Protein AF-0000000066645589 (afdb_homodimer)

InterPro domains:
  IPR001715 Calponin homology domain [PF00307] (29-129)
  IPR001715 Calponin homology domain [PS50021] (28-132)
  IPR001715 Calponin homology domain [SM00033] (30-127)
  IPR001997 Calponin/LIMCH1 [PR00889] (32-46)
  IPR001997 Calponin/LIMCH1 [PR00889] (61-78)
  IPR001997 Calponin/LIMCH1 [PR00889] (113-128)
  IPR003096 Smooth muscle protein/calponin [PR00888] (7-21)
  IPR003096 Smooth muscle protein/calponin [PR00888] (26-39)
  IPR003096 Smooth muscle protein/calponin [PR00888] (50-65)
  IPR003096 Smooth muscle protein/calponin [PR00888] (83-99)
  IPR003096 Smooth muscle protein/calponin [PR00888] (99-114)
  IPR003096 Smooth muscle protein/calponin [PR00888] (120-134)
  IPR036872 CH domain superfamily [G3DSA:1.10.418.10] (13-138)
  IPR036872 CH domain superfamily [SSF47576] (5-131)
  IPR050606 Calponin-like [PTHR47385] (1-135)

pLDDT: mean 82.56, std 24.29, range [23.91, 98.88]

Structure (mmCIF, N/CA/C/O backbone):
data_AF-0000000066645589-model_v1
#
loop_
_entity.id
_entity.type
_entity.pdbx_description
1 polymer 'Calponin 2'
#
loop_
_atom_site.group_PDB
_atom_site.id
_atom_site.type_symbol
_atom_site.label_atom_id
_atom_site.label_alt_id
_atom_site.label_comp_id
_atom_site.label_asym_id
_atom_site.label_entity_id
_atom_site.label_seq_id
_atom_site.pdbx_PDB_ins_code
_atom_site.Cartn_x
_atom_site.Cartn_y
_atom_site.Cartn_z
_atom_site.occupancy
_atom_site.B_iso_or_equiv
_atom_site.auth_seq_id
_atom_site.auth_comp_id
_atom_site.auth_asym_id
_atom_site.auth_atom_id
_atom_site.pdbx_PDB_model_num
ATOM 1 N N . MET A 1 1 ? 13.617 -71.688 -7.176 1 29.8 1 MET A N 1
ATOM 2 C CA . MET A 1 1 ? 14.047 -70.25 -7.336 1 29.8 1 MET A CA 1
ATOM 3 C C . MET A 1 1 ? 12.844 -69.312 -7.406 1 29.8 1 MET A C 1
ATOM 5 O O . MET A 1 1 ? 12.148 -69.312 -8.422 1 29.8 1 MET A O 1
ATOM 9 N N . SER A 1 2 ? 11.969 -69.188 -6.352 1 35.16 2 SER A N 1
ATOM 10 C CA . SER A 1 2 ? 10.703 -68.5 -6.145 1 35.16 2 SER A CA 1
ATOM 11 C C . SER A 1 2 ? 10.844 -67 -6.352 1 35.16 2 SER A C 1
ATOM 13 O O . SER A 1 2 ? 11.617 -66.375 -5.652 1 35.16 2 SER A O 1
ATOM 15 N N . SER A 1 3 ? 10.781 -66.438 -7.637 1 36.22 3 SER A N 1
ATOM 16 C CA . SER A 1 3 ? 10.852 -65.062 -8.117 1 36.22 3 SER A CA 1
ATOM 17 C C . SER A 1 3 ? 9.828 -64.188 -7.41 1 36.22 3 SER A C 1
ATOM 19 O O . SER A 1 3 ? 8.625 -64.5 -7.453 1 36.22 3 SER A O 1
ATOM 21 N N . THR A 1 4 ? 10.047 -63.719 -6.176 1 40 4 THR A N 1
ATOM 22 C CA . THR A 1 4 ? 9.25 -62.781 -5.379 1 40 4 THR A CA 1
ATOM 23 C C . THR A 1 4 ? 8.82 -61.594 -6.211 1 40 4 THR A C 1
ATOM 25 O O . THR A 1 4 ? 9.664 -60.812 -6.691 1 40 4 THR A O 1
ATOM 28 N N . GLN A 1 5 ? 7.742 -61.625 -7.059 1 34.5 5 GLN A N 1
ATOM 29 C CA . GLN A 1 5 ? 7.062 -60.594 -7.852 1 34.5 5 GLN A CA 1
ATOM 30 C C . GLN A 1 5 ? 6.719 -59.375 -7 1 34.5 5 GLN A C 1
ATOM 32 O O . GLN A 1 5 ? 5.879 -59.469 -6.102 1 34.5 5 GLN A O 1
ATOM 37 N N . PHE A 1 6 ? 7.723 -58.562 -6.496 1 37.88 6 PHE A N 1
ATOM 38 C CA . PHE A 1 6 ? 7.406 -57.281 -5.891 1 37.88 6 PHE A CA 1
ATOM 39 C C . PHE A 1 6 ? 6.258 -56.594 -6.629 1 37.88 6 PHE A C 1
ATOM 41 O O . PHE A 1 6 ? 6.348 -56.344 -7.832 1 37.88 6 PHE A O 1
ATOM 48 N N . ASN A 1 7 ? 5.012 -56.906 -6.371 1 35.72 7 ASN A N 1
ATOM 49 C CA . ASN A 1 7 ? 3.793 -56.281 -6.848 1 35.72 7 ASN A CA 1
ATOM 50 C C . ASN A 1 7 ? 3.936 -54.75 -6.883 1 35.72 7 ASN A C 1
ATOM 52 O O . ASN A 1 7 ? 4.336 -54.156 -5.895 1 35.72 7 ASN A O 1
ATOM 56 N N . LYS A 1 8 ? 4.328 -54.219 -8.023 1 38.72 8 LYS A N 1
ATOM 57 C CA . LYS A 1 8 ? 4.285 -52.812 -8.32 1 38.72 8 LYS A CA 1
ATOM 58 C C . LYS A 1 8 ? 3.047 -52.156 -7.715 1 38.72 8 LYS A C 1
ATOM 60 O O . LYS A 1 8 ? 1.919 -52.531 -8.016 1 38.72 8 LYS A O 1
ATOM 65 N N . GLY A 1 9 ? 3 -51.906 -6.426 1 36.78 9 GLY A N 1
ATOM 66 C CA . GLY A 1 9 ? 1.899 -51.156 -5.828 1 36.78 9 GLY A CA 1
ATOM 67 C C . GLY A 1 9 ? 1.345 -50.094 -6.738 1 36.78 9 GLY A C 1
ATOM 68 O O . GLY A 1 9 ? 1.961 -49.75 -7.75 1 36.78 9 GLY A O 1
ATOM 69 N N . PRO A 1 10 ? 0.014 -49.781 -6.664 1 37.88 10 PRO A N 1
ATOM 70 C CA . PRO A 1 10 ? -0.725 -48.812 -7.5 1 37.88 10 PRO A CA 1
ATOM 71 C C . PRO A 1 10 ? 0.03 -47.531 -7.719 1 37.88 10 PRO A C 1
ATOM 73 O O . PRO A 1 10 ? 0.841 -47.125 -6.875 1 37.88 10 PRO A O 1
ATOM 76 N N . SER A 1 11 ? 0.651 -47.188 -8.945 1 39.12 11 SER A N 1
ATOM 77 C CA . SER A 1 11 ? 1.093 -45.875 -9.414 1 39.12 11 SER A CA 1
ATOM 78 C C . SER A 1 11 ? 0.23 -44.75 -8.828 1 39.12 11 SER A C 1
ATOM 80 O O . SER A 1 11 ? -0.987 -44.75 -9.016 1 39.12 11 SER A O 1
ATOM 82 N N . TYR A 1 12 ? 0.323 -44.344 -7.613 1 41.84 12 TYR A N 1
ATOM 83 C CA . TYR A 1 12 ? -0.339 -43.125 -7.145 1 41.84 12 TYR A CA 1
ATOM 84 C C . TYR A 1 12 ? -0.476 -42.094 -8.266 1 41.84 12 TYR A C 1
ATOM 86 O O . TYR A 1 12 ? 0.522 -41.688 -8.867 1 41.84 12 TYR A O 1
ATOM 94 N N . GLY A 1 13 ? -1.363 -42.125 -9.273 1 40.47 13 GLY A N 1
ATOM 95 C CA . GLY A 1 13 ? -1.737 -41.188 -10.328 1 40.47 13 GLY A CA 1
ATOM 96 C C . GLY A 1 13 ? -1.551 -39.75 -9.938 1 40.47 13 GLY A C 1
ATOM 97 O O . GLY A 1 13 ? -2.055 -39.281 -8.898 1 40.47 13 GLY A O 1
ATOM 98 N N . LEU A 1 14 ? -0.451 -39.125 -10.156 1 49.59 14 LEU A N 1
ATOM 99 C CA . LEU A 1 14 ? -0.281 -37.688 -10.062 1 49.59 14 LEU A CA 1
ATOM 100 C C . LEU A 1 14 ? -1.549 -36.938 -10.492 1 49.59 14 LEU A C 1
ATOM 102 O O . LEU A 1 14 ? -2.127 -37.25 -11.531 1 49.59 14 LEU A O 1
ATOM 106 N N . SER A 1 15 ? -2.334 -36.469 -9.555 1 54.69 15 SER A N 1
ATOM 107 C CA . SER A 1 15 ? -3.547 -35.75 -9.914 1 54.69 15 SER A CA 1
ATOM 108 C C . SER A 1 15 ? -3.295 -34.781 -11.078 1 54.69 15 SER A C 1
ATOM 110 O O . SER A 1 15 ? -2.16 -34.375 -11.305 1 54.69 15 SER A O 1
ATOM 112 N N . ALA A 1 16 ? -4.219 -34.844 -12.141 1 52.44 16 ALA A N 1
ATOM 113 C CA . ALA A 1 16 ? -4.23 -33.906 -13.266 1 52.44 16 ALA A CA 1
ATOM 114 C C . ALA A 1 16 ? -3.744 -32.531 -12.836 1 52.44 16 ALA A C 1
ATOM 116 O O . ALA A 1 16 ? -3.012 -31.859 -13.57 1 52.44 16 ALA A O 1
ATOM 117 N N . GLU A 1 17 ? -4.066 -32.188 -11.578 1 54.06 17 GLU A N 1
ATOM 118 C CA . GLU A 1 17 ? -3.654 -30.891 -11.047 1 54.06 17 GLU A CA 1
ATOM 119 C C . GLU A 1 17 ? -2.137 -30.812 -10.906 1 54.06 17 GLU A C 1
ATOM 121 O O . GLU A 1 17 ? -1.526 -29.797 -11.25 1 54.06 17 GLU A O 1
ATOM 126 N N . VAL A 1 18 ? -1.568 -31.859 -10.367 1 55.75 18 VAL A N 1
ATOM 127 C CA . VAL A 1 18 ? -0.12 -31.906 -10.195 1 55.75 18 VAL A CA 1
ATOM 128 C C . VAL A 1 18 ? 0.561 -31.922 -11.562 1 55.75 18 VAL A C 1
ATOM 130 O O . VAL A 1 18 ? 1.562 -31.25 -11.781 1 55.75 18 VAL A O 1
ATOM 133 N N . LYS A 1 19 ? 0.063 -32.719 -12.477 1 55.22 19 LYS A N 1
ATOM 134 C CA . LYS A 1 19 ? 0.642 -32.812 -13.82 1 55.22 19 LYS A CA 1
ATOM 135 C C . LYS A 1 19 ? 0.581 -31.453 -14.523 1 55.22 19 LYS A C 1
ATOM 137 O O . LYS A 1 19 ? 1.543 -31.047 -15.18 1 55.22 19 LYS A O 1
ATOM 142 N N . ASN A 1 20 ? -0.583 -30.844 -14.445 1 57.44 20 ASN A N 1
ATOM 143 C CA . ASN A 1 20 ? -0.722 -29.547 -15.086 1 57.44 20 ASN A CA 1
ATOM 144 C C . ASN A 1 20 ? 0.262 -28.531 -14.516 1 57.44 20 ASN A C 1
ATOM 146 O O . ASN A 1 20 ? 0.82 -27.719 -15.25 1 57.44 20 ASN A O 1
ATOM 150 N N . ARG A 1 21 ? 0.452 -28.688 -13.242 1 59.19 21 ARG A N 1
ATOM 151 C CA . ARG A 1 21 ? 1.391 -27.781 -12.586 1 59.19 21 ARG A CA 1
ATOM 152 C C . ARG A 1 21 ? 2.814 -28.016 -13.078 1 59.19 21 ARG A C 1
ATOM 154 O O . ARG A 1 21 ? 3.555 -27.062 -13.336 1 59.19 21 ARG A O 1
ATOM 161 N N . LEU A 1 22 ? 3.176 -29.328 -13.219 1 58.28 22 LEU A N 1
ATOM 162 C CA . LEU A 1 22 ? 4.52 -29.719 -13.625 1 58.28 22 LEU A CA 1
ATOM 163 C C . LEU A 1 22 ? 4.785 -29.312 -15.07 1 58.28 22 LEU A C 1
ATOM 165 O O . LEU A 1 22 ? 5.93 -29.031 -15.445 1 58.28 22 LEU A O 1
ATOM 169 N N . LEU A 1 23 ? 3.656 -29.156 -15.711 1 63.84 23 LEU A N 1
ATOM 170 C CA . LEU A 1 23 ? 3.865 -28.906 -17.125 1 63.84 23 LEU A CA 1
ATOM 171 C C . LEU A 1 23 ? 3.619 -27.438 -17.469 1 63.84 23 LEU A C 1
ATOM 173 O O . LEU A 1 23 ? 3.877 -27 -18.578 1 63.84 23 LEU A O 1
ATOM 177 N N . SER A 1 24 ? 3.342 -26.719 -16.391 1 75.56 24 SER A N 1
ATOM 178 C CA . SER A 1 24 ? 2.969 -25.344 -16.719 1 75.56 24 SER A CA 1
ATOM 179 C C . SER A 1 24 ? 4.199 -24.469 -16.906 1 75.56 24 SER A C 1
ATOM 181 O O . SER A 1 24 ? 5.188 -24.609 -16.188 1 75.56 24 SER A O 1
ATOM 183 N N . LYS A 1 25 ? 4.203 -23.906 -18.078 1 91.5 25 LYS A N 1
ATOM 184 C CA . LYS A 1 25 ? 5.23 -22.891 -18.344 1 91.5 25 LYS A CA 1
ATOM 185 C C . LYS A 1 25 ? 4.715 -21.484 -18.047 1 91.5 25 LYS A C 1
ATOM 187 O O . LYS A 1 25 ? 3.516 -21.234 -18.141 1 91.5 25 LYS A O 1
ATOM 192 N N . TYR A 1 26 ? 5.656 -20.672 -17.688 1 96.38 26 TYR A N 1
ATOM 193 C CA . TYR A 1 26 ? 5.301 -19.281 -17.453 1 96.38 26 TYR A CA 1
ATOM 194 C C . TYR A 1 26 ? 4.684 -18.672 -18.703 1 96.38 26 TYR A C 1
ATOM 196 O O . TYR A 1 26 ? 5.176 -18.875 -19.812 1 96.38 26 TYR A O 1
ATOM 204 N N . ASP A 1 27 ? 3.562 -17.953 -18.578 1 97.38 27 ASP A N 1
ATOM 205 C CA . ASP A 1 27 ? 2.811 -17.406 -19.703 1 97.38 27 ASP A CA 1
ATOM 206 C C . ASP A 1 27 ? 2.645 -15.898 -19.578 1 97.38 27 ASP A C 1
ATOM 208 O O . ASP A 1 27 ? 1.911 -15.422 -18.703 1 97.38 27 ASP A O 1
ATOM 212 N N . PRO A 1 28 ? 3.271 -15.086 -20.438 1 97.12 28 PRO A N 1
ATOM 213 C CA . PRO A 1 28 ? 3.186 -13.625 -20.375 1 97.12 28 PRO A CA 1
ATOM 214 C C . PRO A 1 28 ? 1.754 -13.109 -20.5 1 97.12 28 PRO A C 1
ATOM 216 O O . PRO A 1 28 ? 1.413 -12.07 -19.938 1 97.12 28 PRO A O 1
ATOM 219 N N . GLN A 1 29 ? 0.975 -13.773 -21.25 1 97.56 29 GLN A N 1
ATOM 220 C CA . GLN A 1 29 ? -0.421 -13.367 -21.375 1 97.56 29 GLN A CA 1
ATOM 221 C C . GLN A 1 29 ? -1.159 -13.531 -20.047 1 97.56 29 GLN A C 1
ATOM 223 O O . GLN A 1 29 ? -1.943 -12.664 -19.656 1 97.56 29 GLN A O 1
ATOM 228 N N . LYS A 1 30 ? -0.924 -14.633 -19.422 1 97.62 30 LYS A N 1
ATOM 229 C CA . LYS A 1 30 ? -1.536 -14.859 -18.109 1 97.62 30 LYS A CA 1
ATOM 230 C C . LYS A 1 30 ? -1.022 -13.852 -17.078 1 97.62 30 LYS A C 1
ATOM 232 O O . LYS A 1 30 ? -1.766 -13.43 -16.188 1 97.62 30 LYS A O 1
ATOM 237 N N . GLU A 1 31 ? 0.239 -13.5 -17.203 1 98.25 31 GLU A N 1
ATOM 238 C CA . GLU A 1 31 ? 0.774 -12.453 -16.344 1 98.25 31 GLU A CA 1
ATOM 239 C C . GLU A 1 31 ? -0.002 -11.148 -16.516 1 98.25 31 GLU A C 1
ATOM 241 O O . GLU A 1 31 ? -0.333 -10.477 -15.531 1 98.25 31 GLU A O 1
ATOM 246 N N . ALA A 1 32 ? -0.244 -10.797 -17.75 1 98.12 32 ALA A N 1
ATOM 247 C CA . ALA A 1 32 ? -0.985 -9.57 -18.047 1 98.12 32 ALA A CA 1
ATOM 248 C C . ALA A 1 32 ? -2.387 -9.625 -17.453 1 98.12 32 ALA A C 1
ATOM 250 O O . ALA A 1 32 ? -2.877 -8.625 -16.922 1 98.12 32 ALA A O 1
ATOM 251 N N . GLU A 1 33 ? -3.006 -10.742 -17.484 1 98.06 33 GLU A N 1
ATOM 252 C CA . GLU A 1 33 ? -4.324 -10.93 -16.891 1 98.06 33 GLU A CA 1
ATOM 253 C C . GLU A 1 33 ? -4.27 -10.773 -15.367 1 98.06 33 GLU A C 1
ATOM 255 O O . GLU A 1 33 ? -5.121 -10.109 -14.781 1 98.06 33 GLU A O 1
ATOM 260 N N . LEU A 1 34 ? -3.279 -11.367 -14.82 1 98.56 34 LEU A N 1
ATOM 261 C CA . LEU A 1 34 ? -3.1 -11.266 -13.375 1 98.56 34 LEU A CA 1
ATOM 262 C C . LEU A 1 34 ? -2.842 -9.828 -12.953 1 98.56 34 LEU A C 1
ATOM 264 O O . LEU A 1 34 ? -3.377 -9.367 -11.938 1 98.56 34 LEU A O 1
ATOM 268 N N . ARG A 1 35 ? -1.968 -9.18 -13.727 1 98.56 35 ARG A N 1
ATOM 269 C CA . ARG A 1 35 ? -1.688 -7.773 -13.453 1 98.56 35 ARG A CA 1
ATOM 270 C C . ARG A 1 35 ? -2.975 -6.957 -13.406 1 98.56 35 ARG A C 1
ATOM 272 O O . ARG A 1 35 ? -3.209 -6.211 -12.445 1 98.56 35 ARG A O 1
ATOM 279 N N . THR A 1 36 ? -3.793 -7.121 -14.414 1 98.12 36 THR A N 1
ATOM 280 C CA . THR A 1 36 ? -5.055 -6.391 -14.5 1 98.12 36 THR A CA 1
ATOM 281 C C . THR A 1 36 ? -5.953 -6.727 -13.312 1 98.12 36 THR A C 1
ATOM 283 O O . THR A 1 36 ? -6.52 -5.828 -12.688 1 98.12 36 THR A O 1
ATOM 286 N N . TRP A 1 37 ? -6.051 -7.949 -13 1 98.12 37 TRP A N 1
ATOM 287 C CA . TRP A 1 37 ? -6.918 -8.414 -11.914 1 98.12 37 TRP A CA 1
ATOM 288 C C . TRP A 1 37 ? -6.461 -7.855 -10.578 1 98.12 37 TRP A C 1
ATOM 290 O O . TRP A 1 37 ? -7.266 -7.305 -9.82 1 98.12 37 TRP A O 1
ATOM 300 N N . ILE A 1 38 ? -5.184 -7.934 -10.297 1 98.5 38 ILE A N 1
ATOM 301 C CA . ILE A 1 38 ? -4.609 -7.508 -9.023 1 98.5 38 ILE A CA 1
ATOM 302 C C . ILE A 1 38 ? -4.73 -5.992 -8.891 1 98.5 38 ILE A C 1
ATOM 304 O O . ILE A 1 38 ? -5.176 -5.488 -7.855 1 98.5 38 ILE A O 1
ATOM 308 N N . GLU A 1 39 ? -4.309 -5.363 -9.945 1 97.75 39 GLU A N 1
ATOM 309 C CA . GLU A 1 39 ? -4.379 -3.908 -9.906 1 97.75 39 GLU A CA 1
ATOM 310 C C . GLU A 1 39 ? -5.824 -3.432 -9.789 1 97.75 39 GLU A C 1
ATOM 312 O O . GLU A 1 39 ? -6.109 -2.453 -9.094 1 97.75 39 GLU A O 1
ATOM 317 N N . GLY A 1 40 ? -6.719 -4.066 -10.461 1 96.56 40 GLY A N 1
ATOM 318 C CA . GLY A 1 40 ? -8.125 -3.717 -10.391 1 96.56 40 GLY A CA 1
ATOM 319 C C . GLY A 1 40 ? -8.703 -3.838 -8.992 1 96.56 40 GLY A C 1
ATOM 320 O O . GLY A 1 40 ? -9.516 -3.01 -8.57 1 96.56 40 GLY A O 1
ATOM 321 N N . LEU A 1 41 ? -8.289 -4.77 -8.227 1 95.88 41 LEU A N 1
ATOM 322 C CA . LEU A 1 41 ? -8.828 -5.004 -6.891 1 95.88 41 LEU A CA 1
ATOM 323 C C . LEU A 1 41 ? -8.148 -4.113 -5.863 1 95.88 41 LEU A C 1
ATOM 325 O O . LEU A 1 41 ? -8.797 -3.592 -4.957 1 95.88 41 LEU A O 1
ATOM 329 N N . THR A 1 42 ? -6.898 -3.912 -5.992 1 96.62 42 THR A N 1
ATOM 330 C CA . THR A 1 42 ? -6.137 -3.273 -4.926 1 96.62 42 THR A CA 1
ATOM 331 C C . THR A 1 42 ? -6.055 -1.766 -5.145 1 96.62 42 THR A C 1
ATOM 333 O O . THR A 1 42 ? -5.793 -1.008 -4.211 1 96.62 42 THR A O 1
ATOM 336 N N . GLY A 1 43 ? -6.129 -1.392 -6.512 1 95.75 43 GLY A N 1
ATOM 337 C CA . GLY A 1 43 ? -5.902 0.001 -6.863 1 95.75 43 GLY A CA 1
ATOM 338 C C . GLY A 1 43 ? -4.43 0.38 -6.883 1 95.75 43 GLY A C 1
ATOM 339 O O . GLY A 1 43 ? -4.09 1.548 -7.078 1 95.75 43 GLY A O 1
ATOM 340 N N . LEU A 1 44 ? -3.52 -0.537 -6.625 1 97.31 44 LEU A N 1
ATOM 341 C CA . LEU A 1 44 ? -2.08 -0.301 -6.598 1 97.31 44 LEU A CA 1
ATOM 342 C C . LEU A 1 44 ? -1.435 -0.735 -7.91 1 97.31 44 LEU A C 1
ATOM 344 O O . LEU A 1 44 ? -1.764 -1.795 -8.445 1 97.31 44 LEU A O 1
ATOM 348 N N . SER A 1 45 ? -0.492 0.058 -8.391 1 97.44 45 SER A N 1
ATOM 349 C CA . SER A 1 45 ? 0.203 -0.273 -9.633 1 97.44 45 SER A CA 1
ATOM 350 C C . SER A 1 45 ? 1.389 -1.196 -9.367 1 97.44 45 SER A C 1
ATOM 352 O O . SER A 1 45 ? 2.232 -0.907 -8.516 1 97.44 45 SER A O 1
ATOM 354 N N . ILE A 1 46 ? 1.46 -2.24 -10.102 1 97.38 46 ILE A N 1
ATOM 355 C CA . ILE A 1 46 ? 2.549 -3.195 -9.938 1 97.38 46 ILE A CA 1
ATOM 356 C C . ILE A 1 46 ? 3.828 -2.637 -10.555 1 97.38 46 ILE A C 1
ATOM 358 O O . ILE A 1 46 ? 4.93 -2.906 -10.07 1 97.38 46 ILE A O 1
ATOM 362 N N . GLY A 1 47 ? 3.666 -1.83 -11.641 1 94.94 47 GLY A N 1
ATOM 363 C CA . GLY A 1 47 ? 4.82 -1.33 -12.375 1 94.94 47 GLY A CA 1
ATOM 364 C C . GLY A 1 47 ? 5.227 -2.223 -13.531 1 94.94 47 GLY A C 1
ATOM 365 O O . GLY A 1 47 ? 4.562 -3.223 -13.812 1 94.94 47 GLY A O 1
ATOM 366 N N . PRO A 1 48 ? 6.297 -1.874 -14.172 1 94.12 48 PRO A N 1
ATOM 367 C CA . PRO A 1 48 ? 6.66 -2.543 -15.422 1 94.12 48 PRO A CA 1
ATOM 368 C C . PRO A 1 48 ? 7.164 -3.967 -15.203 1 94.12 48 PRO A C 1
ATOM 370 O O . PRO A 1 48 ? 7.016 -4.82 -16.078 1 94.12 48 PRO A O 1
ATOM 373 N N . ASP A 1 49 ? 7.805 -4.211 -14.125 1 96.81 49 ASP A N 1
ATOM 374 C CA . ASP A 1 49 ? 8.344 -5.535 -13.812 1 96.81 49 ASP A CA 1
ATOM 375 C C . ASP A 1 49 ? 7.461 -6.262 -12.805 1 96.81 49 ASP A C 1
ATOM 377 O O . ASP A 1 49 ? 7.387 -5.863 -11.641 1 96.81 49 ASP A O 1
ATOM 381 N N . PHE A 1 50 ? 6.805 -7.305 -13.242 1 98.38 50 PHE A N 1
ATOM 382 C CA . PHE A 1 50 ? 5.801 -8.023 -12.461 1 98.38 50 PHE A CA 1
ATOM 383 C C . PHE A 1 50 ? 6.414 -8.594 -11.188 1 98.38 50 PHE A C 1
ATOM 385 O O . PHE A 1 50 ? 5.867 -8.422 -10.094 1 98.38 50 PHE A O 1
ATOM 392 N N . GLN A 1 51 ? 7.539 -9.242 -11.312 1 98.44 51 GLN A N 1
ATOM 393 C CA . GLN A 1 51 ? 8.227 -9.844 -10.172 1 98.44 51 GLN A CA 1
ATOM 394 C C . GLN A 1 51 ? 8.688 -8.773 -9.188 1 98.44 51 GLN A C 1
ATOM 396 O O . GLN A 1 51 ? 8.43 -8.875 -7.984 1 98.44 51 GLN A O 1
ATOM 401 N N . LYS A 1 52 ? 9.289 -7.707 -9.648 1 97.06 52 LYS A N 1
ATOM 402 C CA . LYS A 1 52 ? 9.805 -6.648 -8.781 1 97.06 52 LYS A CA 1
ATOM 403 C C . LYS A 1 52 ? 8.672 -5.898 -8.094 1 97.06 52 LYS A C 1
ATOM 405 O O . LYS A 1 52 ? 8.805 -5.508 -6.93 1 97.06 52 LYS A O 1
ATOM 410 N N . GLY A 1 53 ? 7.617 -5.797 -8.82 1 97.25 53 GLY A N 1
ATOM 411 C CA . GLY A 1 53 ? 6.469 -5.098 -8.266 1 97.25 53 GLY A CA 1
ATOM 412 C C . GLY A 1 53 ? 5.801 -5.848 -7.129 1 97.25 53 GLY A C 1
ATOM 413 O O . GLY A 1 53 ? 5.211 -5.238 -6.238 1 97.25 53 GLY A O 1
ATOM 414 N N . LEU A 1 54 ? 5.93 -7.156 -7.141 1 98.25 54 LEU A N 1
ATOM 415 C CA . LEU A 1 54 ? 5.234 -7.977 -6.152 1 98.25 54 LEU A CA 1
ATOM 416 C C . LEU A 1 54 ? 6.199 -8.469 -5.078 1 98.25 54 LEU A C 1
ATOM 418 O O . LEU A 1 54 ? 5.773 -9.047 -4.078 1 98.25 54 LEU A O 1
ATOM 422 N N . LYS A 1 55 ? 7.461 -8.18 -5.238 1 98.19 55 LYS A N 1
ATOM 423 C CA . LYS A 1 55 ? 8.547 -8.781 -4.465 1 98.19 55 LYS A CA 1
ATOM 424 C C . LYS A 1 55 ? 8.391 -8.484 -2.977 1 98.19 55 LYS A C 1
ATOM 426 O O . LYS A 1 55 ? 8.633 -9.352 -2.137 1 98.19 55 LYS A O 1
ATOM 431 N N . ASP A 1 56 ? 7.934 -7.285 -2.705 1 97.31 56 ASP A N 1
ATOM 432 C CA . ASP A 1 56 ? 7.926 -6.879 -1.304 1 97.31 56 ASP A CA 1
ATOM 433 C C . ASP A 1 56 ? 6.676 -7.395 -0.59 1 97.31 56 ASP A C 1
ATOM 435 O O . ASP A 1 56 ? 6.539 -7.234 0.625 1 97.31 56 ASP A O 1
ATOM 439 N N . GLY A 1 57 ? 5.676 -7.934 -1.315 1 98.5 57 GLY A N 1
ATOM 440 C CA . GLY A 1 57 ? 4.508 -8.578 -0.739 1 98.5 57 GLY A CA 1
ATOM 441 C C . GLY A 1 57 ? 3.408 -7.598 -0.374 1 98.5 57 GLY A C 1
ATOM 442 O O . GLY A 1 57 ? 2.307 -8 0.001 1 98.5 57 GLY A O 1
ATOM 443 N N . THR A 1 58 ? 3.725 -6.297 -0.519 1 98.19 58 THR A N 1
ATOM 444 C CA . THR A 1 58 ? 2.76 -5.297 -0.074 1 98.19 58 THR A CA 1
ATOM 445 C C . THR A 1 58 ? 1.473 -5.387 -0.891 1 98.19 58 THR A C 1
ATOM 447 O O . THR A 1 58 ? 0.377 -5.441 -0.328 1 98.19 58 THR A O 1
ATOM 450 N N . ILE A 1 59 ? 1.574 -5.426 -2.188 1 98.38 59 ILE A N 1
ATOM 451 C CA . ILE A 1 59 ? 0.414 -5.504 -3.068 1 98.38 59 ILE A CA 1
ATOM 452 C C . ILE A 1 59 ? -0.326 -6.82 -2.834 1 98.38 59 ILE A C 1
ATOM 454 O O . ILE A 1 59 ? -1.558 -6.844 -2.779 1 98.38 59 ILE A O 1
ATOM 458 N N . LEU A 1 60 ? 0.406 -7.883 -2.637 1 98.75 60 LEU A N 1
ATOM 459 C CA . LEU A 1 60 ? -0.192 -9.203 -2.451 1 98.75 60 LEU A CA 1
ATOM 460 C C . LEU A 1 60 ? -0.979 -9.266 -1.146 1 98.75 60 LEU A C 1
ATOM 462 O O . LEU A 1 60 ? -2.086 -9.805 -1.108 1 98.75 60 LEU A O 1
ATOM 466 N N . CYS A 1 61 ? -0.385 -8.742 -0.075 1 98.75 61 CYS A N 1
ATOM 467 C CA . CYS A 1 61 ? -1.097 -8.688 1.197 1 98.75 61 CYS A CA 1
ATOM 468 C C . CYS A 1 61 ? -2.334 -7.805 1.094 1 98.75 61 CYS A C 1
ATOM 470 O O . CYS A 1 61 ? -3.389 -8.141 1.635 1 98.75 61 CYS A O 1
ATOM 472 N N . THR A 1 62 ? -2.197 -6.688 0.386 1 97.81 62 THR A N 1
ATOM 473 C CA . THR A 1 62 ? -3.346 -5.824 0.145 1 97.81 62 THR A CA 1
ATOM 474 C C . THR A 1 62 ? -4.43 -6.566 -0.633 1 97.81 62 THR A C 1
ATOM 476 O O . THR A 1 62 ? -5.617 -6.441 -0.328 1 97.81 62 THR A O 1
ATOM 479 N N . LEU A 1 63 ? -4.023 -7.34 -1.64 1 98.06 63 LEU A N 1
ATOM 480 C CA . LEU A 1 63 ? -4.949 -8.156 -2.414 1 98.06 63 LEU A CA 1
ATOM 481 C C . LEU A 1 63 ? -5.746 -9.086 -1.504 1 98.06 63 LEU A C 1
ATOM 483 O O . LEU A 1 63 ? -6.977 -9.141 -1.586 1 98.06 63 LEU A O 1
ATOM 487 N N . MET A 1 64 ? -5.059 -9.75 -0.604 1 98.5 64 MET A N 1
ATOM 488 C CA . MET A 1 64 ? -5.742 -10.68 0.291 1 98.5 64 MET A CA 1
ATOM 489 C C . MET A 1 64 ? -6.734 -9.945 1.187 1 98.5 64 MET A C 1
ATOM 491 O O . MET A 1 64 ? -7.832 -10.445 1.441 1 98.5 64 MET A O 1
ATOM 495 N N . ASN A 1 65 ? -6.324 -8.805 1.644 1 96.88 65 ASN A N 1
ATOM 496 C CA . ASN A 1 65 ? -7.223 -8.055 2.514 1 96.88 65 ASN A CA 1
ATOM 497 C C . ASN A 1 65 ? -8.453 -7.559 1.757 1 96.88 65 ASN A C 1
ATOM 499 O O . ASN A 1 65 ? -9.508 -7.336 2.354 1 96.88 65 ASN A O 1
ATOM 503 N N . LYS A 1 66 ? -8.266 -7.332 0.42 1 96 66 LYS A N 1
ATOM 504 C CA . LYS A 1 66 ? -9.43 -7.004 -0.398 1 96 66 LYS A CA 1
ATOM 505 C C . LYS A 1 66 ? -10.359 -8.211 -0.536 1 96 66 LYS A C 1
ATOM 507 O O . LYS A 1 66 ? -11.586 -8.062 -0.51 1 96 66 LYS A O 1
ATOM 512 N N . LEU A 1 67 ? -9.812 -9.352 -0.653 1 96.69 67 LEU A N 1
ATOM 513 C CA . LEU A 1 67 ? -10.578 -10.578 -0.815 1 96.69 67 LEU A CA 1
ATOM 514 C C . LEU A 1 67 ? -11.188 -11.016 0.512 1 96.69 67 LEU A C 1
ATOM 516 O O . LEU A 1 67 ? -12.32 -11.5 0.551 1 96.69 67 LEU A O 1
ATOM 520 N N . GLN A 1 68 ? -10.445 -10.789 1.498 1 97.12 68 GLN A N 1
ATOM 521 C CA . GLN A 1 68 ? -10.867 -11.156 2.846 1 97.12 68 GLN A CA 1
ATOM 522 C C . GLN A 1 68 ? -10.312 -10.172 3.879 1 97.12 68 GLN A C 1
ATOM 524 O O . GLN A 1 68 ? -9.242 -10.391 4.441 1 97.12 68 GLN A O 1
ATOM 529 N N . PRO A 1 69 ? -11.148 -9.156 4.176 1 95 69 PRO A N 1
ATOM 530 C CA . PRO A 1 69 ? -10.688 -8.102 5.086 1 95 69 PRO A CA 1
ATOM 531 C C . PRO A 1 69 ? -10.18 -8.664 6.414 1 95 69 PRO A C 1
ATOM 533 O O . PRO A 1 69 ? -10.805 -9.547 7 1 95 69 PRO A O 1
ATOM 536 N N . GLY A 1 70 ? -9.031 -8.188 6.863 1 95.19 70 GLY A N 1
ATOM 537 C CA . GLY A 1 70 ? -8.461 -8.594 8.141 1 95.19 70 GLY A CA 1
ATOM 538 C C . GLY A 1 70 ? -7.539 -9.797 8.023 1 95.19 70 GLY A C 1
ATOM 539 O O . GLY A 1 70 ? -6.953 -10.227 9.016 1 95.19 70 GLY A O 1
ATOM 540 N N . SER A 1 71 ? -7.375 -10.414 6.84 1 97.88 71 SER A N 1
ATOM 541 C CA . SER A 1 71 ? -6.551 -11.594 6.633 1 97.88 71 SER A CA 1
ATOM 542 C C . SER A 1 71 ? -5.078 -11.305 6.914 1 97.88 71 SER A C 1
ATOM 544 O O . SER A 1 71 ? -4.344 -12.18 7.379 1 97.88 71 SER A O 1
ATOM 546 N N . VAL A 1 72 ? -4.656 -10.023 6.648 1 98.19 72 VAL A N 1
ATOM 547 C CA . VAL A 1 72 ? -3.307 -9.562 6.941 1 98.19 72 VAL A CA 1
ATOM 548 C C . VAL A 1 72 ? -3.367 -8.234 7.695 1 98.19 72 VAL A C 1
ATOM 550 O O . VAL A 1 72 ? -3.352 -7.164 7.082 1 98.19 72 VAL A O 1
ATOM 553 N N . PRO A 1 73 ? -3.334 -8.328 8.922 1 96.19 73 PRO A N 1
ATOM 554 C CA . PRO A 1 73 ? -3.584 -7.125 9.719 1 96.19 73 PRO A CA 1
ATOM 555 C C . PRO A 1 73 ? -2.469 -6.09 9.602 1 96.19 73 PRO A C 1
ATOM 557 O O . PRO A 1 73 ? -2.73 -4.887 9.656 1 96.19 73 PRO A O 1
ATOM 560 N N . LYS A 1 74 ? -1.236 -6.586 9.492 1 96.69 74 LYS A N 1
ATOM 561 C CA . LYS A 1 74 ? -0.089 -5.688 9.398 1 96.69 74 LYS A CA 1
ATOM 562 C C . LYS A 1 74 ? 0.731 -5.98 8.141 1 96.69 74 LYS A C 1
ATOM 564 O O . LYS A 1 74 ? 1.149 -7.121 7.918 1 96.69 74 LYS A O 1
ATOM 569 N N . ILE A 1 75 ? 0.916 -4.984 7.359 1 98.25 75 ILE A N 1
ATOM 570 C CA . ILE A 1 75 ? 1.724 -5.09 6.148 1 98.25 75 ILE A CA 1
ATOM 571 C C . ILE A 1 75 ? 2.961 -4.207 6.273 1 98.25 75 ILE A C 1
ATOM 573 O O . ILE A 1 75 ? 2.846 -2.992 6.461 1 98.25 75 ILE A O 1
ATOM 577 N N . ASN A 1 76 ? 4.121 -4.789 6.152 1 96.69 76 ASN A N 1
ATOM 578 C CA . ASN A 1 76 ? 5.379 -4.055 6.223 1 96.69 76 ASN A CA 1
ATOM 579 C C . ASN A 1 76 ? 5.668 -3.311 4.922 1 96.69 76 ASN A C 1
ATOM 581 O O . ASN A 1 76 ? 5.441 -3.844 3.834 1 96.69 76 ASN A O 1
ATOM 585 N N . ARG A 1 77 ? 6.121 -2.086 4.961 1 91.69 77 ARG A N 1
ATOM 586 C CA . ARG A 1 77 ? 6.508 -1.324 3.779 1 91.69 77 ARG A CA 1
ATOM 587 C C . ARG A 1 77 ? 8.016 -1.086 3.75 1 91.69 77 ARG A C 1
ATOM 589 O O . ARG A 1 77 ? 8.523 -0.427 2.842 1 91.69 77 ARG A O 1
ATOM 596 N N . SER A 1 78 ? 8.727 -1.699 4.539 1 84.19 78 SER A N 1
ATOM 597 C CA . SER A 1 78 ? 10.18 -1.591 4.629 1 84.19 78 SER A CA 1
ATOM 598 C C . SER A 1 78 ? 10.867 -2.359 3.502 1 84.19 78 SER A C 1
ATOM 600 O O . SER A 1 78 ? 10.383 -3.414 3.082 1 84.19 78 SER A O 1
ATOM 602 N N . MET A 1 79 ? 12.016 -1.806 3.123 1 85.94 79 MET A N 1
ATOM 603 C CA . MET A 1 79 ? 12.789 -2.428 2.051 1 85.94 79 MET A CA 1
ATOM 604 C C . MET A 1 79 ? 13.727 -3.492 2.607 1 85.94 79 MET A C 1
ATOM 606 O O . MET A 1 79 ? 14.445 -4.148 1.851 1 85.94 79 MET A O 1
ATOM 610 N N . GLN A 1 80 ? 13.664 -3.691 3.867 1 93.06 80 GLN A N 1
ATOM 611 C CA . GLN A 1 80 ? 14.5 -4.734 4.449 1 93.06 80 GLN A CA 1
ATOM 612 C C . GLN A 1 80 ? 14.031 -6.121 4.016 1 93.06 80 GLN A C 1
ATOM 614 O O . GLN A 1 80 ? 12.828 -6.379 3.941 1 93.06 80 GLN A O 1
ATOM 619 N N . ASN A 1 81 ? 14.953 -7.055 3.768 1 96.12 81 ASN A N 1
ATOM 620 C CA . ASN A 1 81 ? 14.641 -8.359 3.199 1 96.12 81 ASN A CA 1
ATOM 621 C C . ASN A 1 81 ? 13.695 -9.148 4.102 1 96.12 81 ASN A C 1
ATOM 623 O O . ASN A 1 81 ? 12.734 -9.75 3.629 1 96.12 81 ASN A O 1
ATOM 627 N N . TRP A 1 82 ? 14.016 -9.195 5.367 1 96.25 82 TRP A N 1
A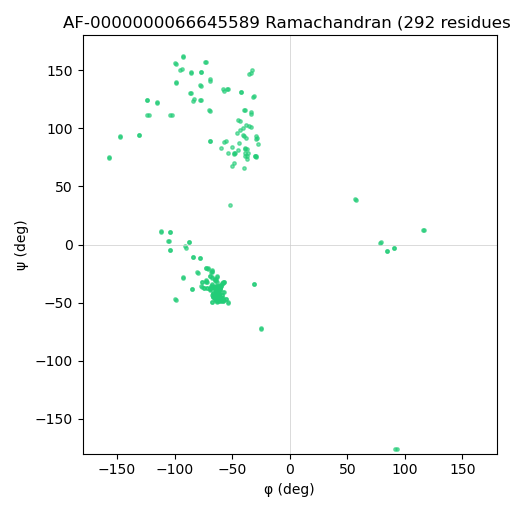TOM 628 C CA . TRP A 1 82 ? 13.195 -10.016 6.262 1 96.25 82 TRP A CA 1
ATOM 629 C C . TRP A 1 82 ? 11.773 -9.477 6.344 1 96.25 82 TRP A C 1
ATOM 631 O O . TRP A 1 82 ? 10.828 -10.242 6.57 1 96.25 82 TRP A O 1
ATOM 641 N N . HIS A 1 83 ? 11.523 -8.156 6.18 1 96.81 83 HIS A N 1
ATOM 642 C CA . HIS A 1 83 ? 10.188 -7.59 6.137 1 96.81 83 HIS A CA 1
ATOM 643 C C . HIS A 1 83 ? 9.438 -8.039 4.887 1 96.81 83 HIS A C 1
ATOM 645 O O . HIS A 1 83 ? 8.25 -8.352 4.949 1 96.81 83 HIS A O 1
ATOM 651 N N . GLN A 1 84 ? 10.148 -8.016 3.799 1 97.38 84 GLN A N 1
ATOM 652 C CA . GLN A 1 84 ? 9.555 -8.461 2.539 1 97.38 84 GLN A CA 1
ATOM 653 C C . GLN A 1 84 ? 9.195 -9.945 2.596 1 97.38 84 GLN A C 1
ATOM 655 O O . GLN A 1 84 ? 8.086 -10.328 2.221 1 97.38 84 GLN A O 1
ATOM 660 N N . LEU A 1 85 ? 10.062 -10.727 3.148 1 98.31 85 LEU A N 1
ATOM 661 C CA . LEU A 1 85 ? 9.82 -12.164 3.295 1 98.31 85 LEU A CA 1
ATOM 662 C C . LEU A 1 85 ? 8.664 -12.422 4.262 1 98.31 85 LEU A C 1
ATOM 664 O O . LEU A 1 85 ? 7.871 -13.344 4.055 1 98.31 85 LEU A O 1
ATOM 668 N N . GLU A 1 86 ? 8.594 -11.648 5.246 1 98.25 86 GLU A N 1
ATOM 669 C CA . GLU A 1 86 ? 7.48 -11.766 6.184 1 98.25 86 GLU A CA 1
ATOM 670 C C . GLU A 1 86 ? 6.148 -11.461 5.504 1 98.25 86 GLU A C 1
ATOM 672 O O . GLU A 1 86 ? 5.168 -12.188 5.699 1 98.25 86 GLU A O 1
ATOM 677 N N . ASN A 1 87 ? 6.133 -10.438 4.711 1 98.62 87 ASN A N 1
ATOM 678 C CA . ASN A 1 87 ? 4.93 -10.133 3.945 1 98.62 87 ASN A CA 1
ATOM 679 C C . ASN A 1 87 ? 4.52 -11.312 3.061 1 98.62 87 ASN A C 1
ATOM 681 O O . ASN A 1 87 ? 3.346 -11.688 3.029 1 98.62 87 ASN A O 1
ATOM 685 N N . LEU A 1 88 ? 5.488 -11.82 2.359 1 98.75 88 LEU A N 1
ATOM 686 C CA . LEU A 1 88 ? 5.191 -12.93 1.46 1 98.75 88 LEU A CA 1
ATOM 687 C C . LEU A 1 88 ? 4.68 -14.141 2.236 1 98.75 88 LEU A C 1
ATOM 689 O O . LEU A 1 88 ? 3.738 -14.805 1.803 1 98.75 88 LEU A O 1
ATOM 693 N N . SER A 1 89 ? 5.254 -14.367 3.355 1 98.75 89 SER A N 1
ATOM 694 C CA . SER A 1 89 ? 4.789 -15.461 4.211 1 98.75 89 SER A CA 1
ATOM 695 C C . SER A 1 89 ? 3.363 -15.211 4.691 1 98.75 89 SER A C 1
ATOM 697 O O . SER A 1 89 ? 2.533 -16.125 4.684 1 98.75 89 SER A O 1
ATOM 699 N N . ASN A 1 90 ? 3.068 -14.031 5.109 1 98.81 90 ASN A N 1
ATOM 700 C CA . ASN A 1 90 ? 1.726 -13.68 5.559 1 98.81 90 ASN A CA 1
ATOM 701 C C . ASN A 1 90 ? 0.703 -13.82 4.438 1 98.81 90 ASN A C 1
ATOM 703 O O . ASN A 1 90 ? -0.42 -14.273 4.668 1 98.81 90 ASN A O 1
ATOM 707 N N . PHE A 1 91 ? 1.153 -13.492 3.223 1 98.81 91 PHE A N 1
ATOM 708 C CA . PHE A 1 91 ? 0.293 -13.656 2.057 1 98.81 91 PHE A CA 1
ATOM 709 C C . PHE A 1 91 ? -0.033 -15.125 1.82 1 98.81 91 PHE A C 1
ATOM 711 O O . PHE A 1 91 ? -1.198 -15.484 1.641 1 98.81 91 PHE A O 1
ATOM 718 N N . ILE A 1 92 ? 0.942 -15.914 1.873 1 98.88 92 ILE A N 1
ATOM 719 C CA . ILE A 1 92 ? 0.777 -17.344 1.641 1 98.88 92 ILE A CA 1
ATOM 720 C C . ILE A 1 92 ? -0.11 -17.938 2.729 1 98.88 92 ILE A C 1
ATOM 722 O O . ILE A 1 92 ? -1.021 -18.719 2.438 1 98.88 92 ILE A O 1
ATOM 726 N N . LYS A 1 93 ? 0.099 -17.547 3.959 1 98.75 93 LYS A N 1
ATOM 727 C CA . LYS A 1 93 ? -0.744 -18 5.062 1 98.75 93 LYS A CA 1
ATOM 728 C C . LYS A 1 93 ? -2.195 -17.578 4.852 1 98.75 93 LYS A C 1
ATOM 730 O O . LYS A 1 93 ? -3.117 -18.359 5.137 1 98.75 93 LYS A O 1
ATOM 735 N N . ALA A 1 94 ? -2.363 -16.422 4.367 1 98.75 94 ALA A N 1
ATOM 736 C CA . ALA A 1 94 ? -3.709 -15.922 4.094 1 98.75 94 ALA A CA 1
ATOM 737 C C . ALA A 1 94 ? -4.383 -16.734 2.998 1 98.75 94 ALA A C 1
ATOM 739 O O . ALA A 1 94 ? -5.582 -17.031 3.074 1 98.75 94 ALA A O 1
ATOM 740 N N . MET A 1 95 ? -3.627 -17.125 2.023 1 98.56 95 MET A N 1
ATOM 741 C CA . MET A 1 95 ? -4.172 -17.984 0.972 1 98.56 95 MET A CA 1
ATOM 742 C C . MET A 1 95 ? -4.645 -19.312 1.544 1 98.56 95 MET A C 1
ATOM 744 O O . MET A 1 95 ? -5.719 -19.797 1.188 1 98.56 95 MET A O 1
ATOM 748 N N . VAL A 1 96 ? -3.852 -19.844 2.408 1 98.56 96 VAL A N 1
ATOM 749 C CA . VAL A 1 96 ? -4.211 -21.109 3.041 1 98.56 96 VAL A CA 1
ATOM 750 C C . VAL A 1 96 ? -5.488 -20.938 3.859 1 98.56 96 VAL A C 1
ATOM 752 O O . VAL A 1 96 ? -6.418 -21.734 3.746 1 98.56 96 VAL A O 1
ATOM 755 N N . SER A 1 97 ? -5.543 -19.875 4.625 1 98.38 97 SER A N 1
ATOM 756 C CA . SER A 1 97 ? -6.723 -19.594 5.434 1 98.38 97 SER A CA 1
ATOM 757 C C . SER A 1 97 ? -7.949 -19.344 4.562 1 98.38 97 SER A C 1
ATOM 759 O O . SER A 1 97 ? -9.078 -19.578 4.996 1 98.38 97 SER A O 1
ATOM 761 N N . TYR A 1 98 ? -7.75 -18.891 3.379 1 97.69 98 TYR A N 1
ATOM 762 C CA . TYR A 1 98 ? -8.812 -18.609 2.418 1 97.69 98 TYR A CA 1
ATOM 763 C C . TYR A 1 98 ? -9.312 -19.906 1.771 1 97.69 98 TYR A C 1
ATOM 765 O O . TYR A 1 98 ? -10.297 -19.891 1.03 1 97.69 98 TYR A O 1
ATOM 773 N N . GLY A 1 99 ? -8.578 -21 1.979 1 97.38 99 GLY A N 1
ATOM 774 C CA . GLY A 1 99 ? -9.047 -22.312 1.547 1 97.38 99 GLY A CA 1
ATOM 775 C C . GLY A 1 99 ? -8.172 -22.938 0.478 1 97.38 99 GLY A C 1
ATOM 776 O O . GLY A 1 99 ? -8.555 -23.938 -0.141 1 97.38 99 GLY A O 1
ATOM 777 N N . MET A 1 100 ? -7.023 -22.406 0.238 1 97.69 100 MET A N 1
ATOM 778 C CA . MET A 1 100 ? -6.117 -22.984 -0.751 1 97.69 100 MET A CA 1
ATOM 779 C C . MET A 1 100 ? -5.258 -24.078 -0.131 1 97.69 100 MET A C 1
ATOM 781 O O . MET A 1 100 ? -4.902 -24 1.047 1 97.69 100 MET A O 1
ATOM 785 N N . ASN A 1 101 ? -4.938 -25.016 -0.951 1 97.19 101 ASN A N 1
ATOM 786 C CA . ASN A 1 101 ? -4.07 -26.094 -0.498 1 97.19 101 ASN A CA 1
ATOM 787 C C . ASN A 1 101 ? -2.607 -25.672 -0.459 1 97.19 101 ASN A C 1
ATOM 789 O O . ASN A 1 101 ? -2.037 -25.297 -1.488 1 97.19 101 ASN A O 1
ATOM 793 N N . PRO A 1 102 ? -1.991 -25.797 0.625 1 97.19 102 PRO A N 1
ATOM 794 C CA . PRO A 1 102 ? -0.618 -25.312 0.778 1 97.19 102 PRO A CA 1
ATOM 795 C C . PRO A 1 102 ? 0.344 -25.922 -0.232 1 97.19 102 PRO A C 1
ATOM 797 O O . PRO A 1 102 ? 1.3 -25.281 -0.661 1 97.19 102 PRO A O 1
ATOM 800 N N . VAL A 1 103 ? 0.132 -27.125 -0.625 1 93.56 103 VAL A N 1
ATOM 801 C CA . VAL A 1 103 ? 1.068 -27.844 -1.483 1 93.56 103 VAL A CA 1
ATOM 802 C C . VAL A 1 103 ? 1.01 -27.281 -2.9 1 93.56 103 VAL A C 1
ATOM 804 O O . VAL A 1 103 ? 1.917 -27.5 -3.705 1 93.56 103 VAL A O 1
ATOM 807 N N . ASP A 1 104 ? -0.079 -26.609 -3.191 1 95 104 ASP A N 1
ATOM 808 C CA . ASP A 1 104 ? -0.266 -26.047 -4.531 1 95 104 ASP A CA 1
ATOM 809 C C . ASP A 1 104 ? 0.29 -24.641 -4.621 1 95 104 ASP A C 1
ATOM 811 O O . ASP A 1 104 ? 0.328 -24.047 -5.703 1 95 104 ASP A O 1
ATOM 815 N N . LEU A 1 105 ? 0.795 -24.094 -3.547 1 97.94 105 LEU A N 1
ATOM 816 C CA . LEU A 1 105 ? 1.159 -22.688 -3.479 1 97.94 105 LEU A CA 1
ATOM 817 C C . LEU A 1 105 ? 2.658 -22.5 -3.689 1 97.94 105 LEU A C 1
ATOM 819 O O . LEU A 1 105 ? 3.436 -23.438 -3.512 1 97.94 105 LEU A O 1
ATOM 823 N N . PHE A 1 106 ? 3.029 -21.297 -4.148 1 98.25 106 PHE A N 1
ATOM 824 C CA . PHE A 1 106 ? 4.445 -20.953 -4.246 1 98.25 106 PHE A CA 1
ATOM 825 C C . PHE A 1 106 ? 5.043 -20.719 -2.861 1 98.25 106 PHE A C 1
ATOM 827 O O . PHE A 1 106 ? 4.312 -20.469 -1.9 1 98.25 106 PHE A O 1
ATOM 834 N N . GLU A 1 107 ? 6.352 -20.875 -2.787 1 97.88 107 GLU A N 1
ATOM 835 C CA . GLU A 1 107 ? 7.109 -20.484 -1.599 1 97.88 107 GLU A CA 1
ATOM 836 C C . GLU A 1 107 ? 7.633 -19.062 -1.717 1 97.88 107 GLU A C 1
ATOM 838 O O . GLU A 1 107 ? 7.793 -18.531 -2.824 1 97.88 107 GLU A O 1
ATOM 843 N N . ALA A 1 108 ? 8.008 -18.422 -0.665 1 98.44 108 ALA A N 1
ATOM 844 C CA . ALA A 1 108 ? 8.383 -17 -0.643 1 98.44 108 ALA A CA 1
ATOM 845 C C . ALA A 1 108 ? 9.547 -16.734 -1.593 1 98.44 108 ALA A C 1
ATOM 847 O O . ALA A 1 108 ? 9.5 -15.789 -2.383 1 98.44 108 ALA A O 1
ATOM 848 N N . ASN A 1 109 ? 10.523 -17.609 -1.568 1 97.81 109 ASN A N 1
ATOM 849 C CA . ASN A 1 109 ? 11.711 -17.391 -2.379 1 97.81 109 ASN A CA 1
ATOM 850 C C . ASN A 1 109 ? 11.43 -17.578 -3.865 1 97.81 109 ASN A C 1
ATOM 852 O O . ASN A 1 109 ? 12.211 -17.156 -4.715 1 97.81 109 ASN A O 1
ATOM 856 N N . ASP A 1 110 ? 10.305 -18.312 -4.188 1 98.38 110 ASP A N 1
ATOM 857 C CA . ASP A 1 110 ? 9.906 -18.422 -5.586 1 98.38 110 ASP A CA 1
ATOM 858 C C . ASP A 1 110 ? 9.664 -17.047 -6.207 1 98.38 110 ASP A C 1
ATOM 860 O O . ASP A 1 110 ? 9.938 -16.844 -7.391 1 98.38 110 ASP A O 1
ATOM 864 N N . LEU A 1 111 ? 9.211 -16.156 -5.406 1 98.69 111 LEU A N 1
ATOM 865 C CA . LEU A 1 111 ? 8.953 -14.797 -5.863 1 98.69 111 LEU A CA 1
ATOM 866 C C . LEU A 1 111 ? 10.094 -13.867 -5.477 1 98.69 111 LEU A C 1
ATOM 868 O O . LEU A 1 111 ? 10.617 -13.125 -6.316 1 98.69 111 LEU A O 1
ATOM 872 N N . PHE A 1 112 ? 10.539 -13.93 -4.254 1 98.56 112 PHE A N 1
ATOM 873 C CA . PHE A 1 112 ? 11.5 -12.969 -3.727 1 98.56 112 PHE A CA 1
ATOM 874 C C . PHE A 1 112 ? 12.789 -13 -4.539 1 98.56 112 PHE A C 1
ATOM 876 O O . PHE A 1 112 ? 13.305 -11.953 -4.934 1 98.56 112 PHE A O 1
ATOM 883 N N . GLU A 1 113 ? 13.266 -14.172 -4.754 1 97.88 113 GLU A N 1
ATOM 884 C CA . GLU A 1 113 ? 14.516 -14.336 -5.492 1 97.88 113 GLU A CA 1
ATOM 885 C C . GLU A 1 113 ? 14.25 -14.805 -6.922 1 97.88 113 GLU A C 1
ATOM 887 O O . GLU A 1 113 ? 15.18 -15.219 -7.621 1 97.88 113 GLU A O 1
ATOM 892 N N . SER A 1 114 ? 13.008 -14.781 -7.324 1 98.06 114 SER A N 1
ATOM 893 C CA . SER A 1 114 ? 12.617 -15.266 -8.641 1 98.06 114 SER A CA 1
ATOM 894 C C . SER A 1 114 ? 13.031 -16.719 -8.836 1 98.06 114 SER A C 1
ATOM 896 O O . SER A 1 114 ? 13.5 -17.094 -9.914 1 98.06 114 SER A O 1
ATOM 898 N N . GLY A 1 115 ? 12.93 -17.5 -7.859 1 97.44 115 GLY A N 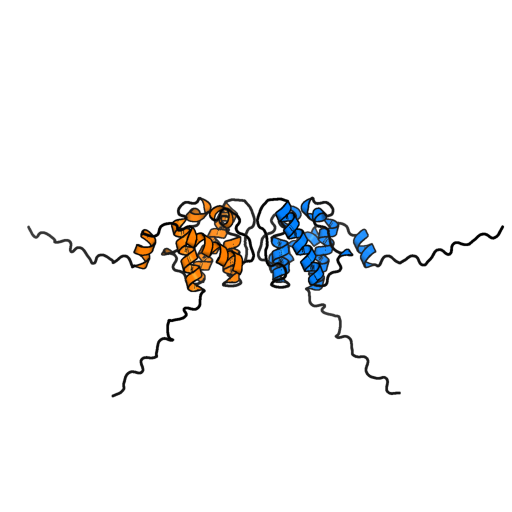1
ATOM 899 C CA . GLY A 1 115 ? 13.359 -18.875 -7.883 1 97.44 115 GLY A CA 1
ATOM 900 C C . GLY A 1 115 ? 12.453 -19.781 -8.711 1 97.44 115 GLY A C 1
ATOM 901 O O . GLY A 1 115 ? 12.891 -20.812 -9.227 1 97.44 115 GLY A O 1
ATOM 902 N N . ASN A 1 116 ? 11.125 -19.484 -8.773 1 97.25 116 ASN A N 1
ATOM 903 C CA . ASN A 1 116 ? 10.148 -20.25 -9.531 1 97.25 116 ASN A CA 1
ATOM 904 C C . ASN A 1 116 ? 8.914 -19.422 -9.883 1 97.25 116 ASN A C 1
ATOM 906 O O . ASN A 1 116 ? 7.84 -19.625 -9.32 1 97.25 116 ASN A O 1
ATOM 910 N N . MET A 1 117 ? 9.023 -18.531 -10.82 1 97.81 117 MET A N 1
ATOM 911 C CA . MET A 1 117 ? 7.961 -17.609 -11.195 1 97.81 117 MET A CA 1
ATOM 912 C C . MET A 1 117 ? 6.793 -18.359 -11.836 1 97.81 117 MET A C 1
ATOM 914 O O . MET A 1 117 ? 5.664 -17.859 -11.836 1 97.81 117 MET A O 1
ATOM 918 N N . THR A 1 118 ? 7.07 -19.516 -12.375 1 97.81 118 THR A N 1
ATOM 919 C CA . THR A 1 118 ? 5.98 -20.344 -12.898 1 97.81 118 THR A CA 1
ATOM 920 C C . THR A 1 118 ? 5.035 -20.766 -11.773 1 97.81 118 THR A C 1
ATOM 922 O O . THR A 1 118 ? 3.816 -20.641 -11.906 1 97.81 118 THR A O 1
ATOM 925 N N . GLN A 1 119 ? 5.613 -21.188 -10.719 1 97.56 119 GLN A N 1
ATOM 926 C CA . GLN A 1 119 ? 4.793 -21.578 -9.578 1 97.56 119 GLN A CA 1
ATOM 927 C C . GLN A 1 119 ? 4.059 -20.391 -8.984 1 97.56 119 GLN A C 1
ATOM 929 O O . GLN A 1 119 ? 2.918 -20.5 -8.531 1 97.56 119 GLN A O 1
ATOM 934 N N . VAL A 1 120 ? 4.699 -19.219 -8.969 1 98.62 120 VAL A N 1
ATOM 935 C CA . VAL A 1 120 ? 4.051 -17.984 -8.516 1 98.62 120 VAL A CA 1
ATOM 936 C C . VAL A 1 120 ? 2.824 -17.703 -9.375 1 98.62 120 VAL A C 1
ATOM 938 O O . VAL A 1 120 ? 1.731 -17.469 -8.852 1 98.62 120 VAL A O 1
ATOM 941 N N . GLN A 1 121 ? 3.02 -17.797 -10.664 1 98.44 121 GLN A N 1
ATOM 942 C CA . GLN A 1 121 ? 1.928 -17.516 -11.594 1 98.44 121 GLN A CA 1
ATOM 943 C C . GLN A 1 121 ? 0.783 -18.516 -11.398 1 98.44 121 GLN A C 1
ATOM 945 O O . GLN A 1 121 ? -0.383 -18.109 -11.336 1 98.44 121 GLN A O 1
ATOM 950 N N . VAL A 1 122 ? 1.081 -19.766 -11.266 1 97.62 122 VAL A N 1
ATOM 951 C CA . VAL A 1 122 ? 0.076 -20.812 -11.102 1 97.62 122 VAL A CA 1
ATOM 952 C C . VAL A 1 122 ? -0.713 -20.562 -9.812 1 97.62 122 VAL A C 1
ATOM 954 O O . VAL A 1 122 ? -1.944 -20.641 -9.812 1 97.62 122 VAL A O 1
ATOM 957 N N . SER A 1 123 ? -0.039 -20.234 -8.742 1 98.31 123 SER A N 1
ATOM 958 C CA . SER A 1 123 ? -0.686 -19.984 -7.453 1 98.31 123 SER A CA 1
ATOM 959 C C . SER A 1 123 ? -1.652 -18.812 -7.539 1 98.31 123 SER A C 1
ATOM 961 O O . SER A 1 123 ? -2.773 -18.891 -7.031 1 98.31 123 SER A O 1
ATOM 963 N N . LEU A 1 124 ? -1.22 -17.797 -8.188 1 98.38 124 LEU A N 1
ATOM 964 C CA . LEU A 1 124 ? -2.037 -16.578 -8.281 1 98.38 124 LEU A CA 1
ATOM 965 C C . LEU A 1 124 ? -3.234 -16.812 -9.195 1 98.38 124 LEU A C 1
ATOM 967 O O . LEU A 1 124 ? -4.328 -16.297 -8.93 1 98.38 124 LEU A O 1
ATOM 971 N N . LEU A 1 125 ? -3.049 -17.547 -10.242 1 97.5 125 LEU A N 1
ATOM 972 C CA . LEU A 1 125 ? -4.164 -17.875 -11.117 1 97.5 125 LEU A CA 1
ATOM 973 C C . LEU A 1 125 ? -5.199 -18.734 -10.391 1 97.5 125 LEU A C 1
ATOM 975 O O . LEU A 1 125 ? -6.402 -18.547 -10.578 1 97.5 125 LEU A O 1
ATOM 979 N N . ALA A 1 126 ? -4.688 -19.641 -9.594 1 96.5 126 ALA A N 1
ATOM 980 C CA . ALA A 1 126 ? -5.59 -20.469 -8.805 1 96.5 126 ALA A CA 1
ATOM 981 C C . ALA A 1 126 ? -6.402 -19.625 -7.828 1 96.5 126 ALA A C 1
ATOM 983 O O . ALA A 1 126 ? -7.605 -19.844 -7.664 1 96.5 126 ALA A O 1
ATOM 984 N N . LEU A 1 127 ? -5.785 -18.719 -7.25 1 97.81 127 LEU A N 1
ATOM 985 C CA . LEU A 1 127 ? -6.484 -17.812 -6.348 1 97.81 127 LEU A CA 1
ATOM 986 C C . LEU A 1 127 ? -7.551 -17.016 -7.094 1 97.81 127 LEU A C 1
ATOM 988 O O . LEU A 1 127 ? -8.695 -16.922 -6.641 1 97.81 127 LEU A O 1
ATOM 992 N N . ALA A 1 128 ? -7.168 -16.453 -8.211 1 97.62 128 ALA A N 1
ATOM 993 C CA . ALA A 1 128 ? -8.102 -15.688 -9.023 1 97.62 128 ALA A CA 1
ATOM 994 C C . ALA A 1 128 ? -9.305 -16.531 -9.438 1 97.62 128 ALA A C 1
ATOM 996 O O . ALA A 1 128 ? -10.438 -16.062 -9.453 1 97.62 128 ALA A O 1
ATOM 997 N N . GLY A 1 129 ? -9.055 -17.766 -9.789 1 95.5 129 GLY A N 1
ATOM 998 C CA . GLY A 1 129 ? -10.109 -18.688 -10.18 1 95.5 129 GLY A CA 1
ATOM 999 C C . GLY A 1 129 ? -11.062 -19.016 -9.055 1 95.5 129 GLY A C 1
ATOM 1000 O O . GLY A 1 129 ? -12.242 -19.297 -9.297 1 95.5 129 GLY A O 1
ATOM 1001 N N . LYS A 1 130 ? -10.609 -19 -7.898 1 94.62 130 LYS A N 1
ATOM 1002 C CA . LYS A 1 130 ? -11.422 -19.328 -6.73 1 94.62 130 LYS A CA 1
ATOM 1003 C C . LYS A 1 130 ? -12.383 -18.188 -6.398 1 94.62 130 LYS A C 1
ATOM 1005 O O . LYS A 1 130 ? -13.469 -18.422 -5.863 1 94.62 130 LYS A O 1
ATOM 1010 N N . VAL A 1 131 ? -11.992 -16.969 -6.535 1 89.44 131 VAL A N 1
ATOM 1011 C CA . VAL A 1 131 ? -12.789 -15.797 -6.215 1 89.44 131 VAL A CA 1
ATOM 1012 C C . VAL A 1 131 ? -13.938 -15.656 -7.207 1 89.44 131 VAL A C 1
ATOM 1014 O O . VAL A 1 131 ? -15.039 -15.25 -6.836 1 89.44 131 VAL A O 1
ATOM 1017 N N . ARG A 1 132 ? -13.812 -15.93 -8.469 1 72.69 132 ARG A N 1
ATOM 1018 C CA . ARG A 1 132 ? -14.828 -15.789 -9.5 1 72.69 132 ARG A CA 1
ATOM 1019 C C . ARG A 1 132 ? -15.945 -16.812 -9.32 1 72.69 132 ARG A C 1
ATOM 1021 O O . ARG A 1 132 ? -15.68 -17.969 -8.961 1 72.69 132 ARG A O 1
ATOM 1028 N N . PRO A 1 133 ? -17.25 -16.188 -9.008 1 60.91 133 PRO A N 1
ATOM 1029 C CA . PRO A 1 133 ? -18.359 -17.141 -8.891 1 60.91 133 PRO A CA 1
ATOM 1030 C C . PRO A 1 133 ? -18.281 -18.266 -9.922 1 60.91 133 PRO A C 1
ATOM 1032 O O . PRO A 1 133 ? -17.891 -18.031 -11.07 1 60.91 133 PRO A O 1
ATOM 1035 N N . ARG A 1 134 ? -18.109 -19.484 -9.461 1 51.47 134 ARG A N 1
ATOM 1036 C CA . ARG A 1 134 ? -18.266 -20.609 -10.383 1 51.47 134 ARG A CA 1
ATOM 1037 C C . ARG A 1 134 ? -19.562 -20.484 -11.18 1 51.47 134 ARG A C 1
ATOM 1039 O O . ARG A 1 134 ? -20.641 -20.359 -10.594 1 51.47 134 ARG A O 1
ATOM 1046 N N . GLU A 1 135 ? -19.719 -19.75 -12.141 1 44.78 135 GLU A N 1
ATOM 1047 C CA . GLU A 1 135 ? -20.984 -19.781 -12.867 1 44.78 135 GLU A CA 1
ATOM 1048 C C . GLU A 1 135 ? -21.688 -21.141 -12.695 1 44.78 135 GLU A C 1
ATOM 1050 O O . GLU A 1 135 ? -22.906 -21.188 -12.547 1 44.78 135 GLU A O 1
ATOM 1055 N N . GLY A 1 136 ? -21.25 -22.281 -13.312 1 42.06 136 GLY A N 1
ATOM 1056 C CA . GLY A 1 136 ? -21.953 -23.484 -13.719 1 42.06 136 GLY A CA 1
ATOM 1057 C C . GLY A 1 136 ? -22.203 -24.438 -12.57 1 42.06 136 GLY A C 1
ATOM 1058 O O . GLY A 1 136 ? -22.656 -25.562 -12.789 1 42.06 136 GLY A O 1
ATOM 1059 N N . GLN A 1 137 ? -21.484 -24.484 -11.469 1 42.59 137 GLN A N 1
ATOM 1060 C CA . GLN A 1 137 ? -21.844 -25.672 -10.703 1 42.59 137 GLN A CA 1
ATOM 1061 C C . GLN A 1 137 ? -23.266 -25.547 -10.133 1 42.59 137 GLN A C 1
ATOM 1063 O O . GLN A 1 137 ? -23.547 -24.609 -9.383 1 42.59 137 GLN A O 1
ATOM 1068 N N . PRO A 1 138 ? -24.281 -26 -10.922 1 43.22 138 PRO A N 1
ATOM 1069 C CA . PRO A 1 138 ? -25.641 -26.109 -10.391 1 43.22 138 PRO A CA 1
ATOM 1070 C C . PRO A 1 138 ? -25.656 -26.453 -8.898 1 43.22 138 PRO A C 1
ATOM 1072 O O . PRO A 1 138 ? -24.719 -27.047 -8.383 1 43.22 138 PRO A O 1
ATOM 1075 N N . PRO A 1 139 ? -26.328 -25.703 -8.117 1 42.53 139 PRO A N 1
ATOM 1076 C CA . PRO A 1 139 ? -26.422 -26.172 -6.734 1 42.53 139 PRO A CA 1
ATOM 1077 C C . PRO A 1 139 ? -26.469 -27.688 -6.633 1 42.53 139 PRO A C 1
ATOM 1079 O O . PRO A 1 139 ? -26.984 -28.359 -7.531 1 42.53 139 PRO A O 1
ATOM 1082 N N . ALA A 1 140 ? -25.578 -28.391 -6.148 1 41.47 140 ALA A N 1
ATOM 1083 C CA . ALA A 1 140 ? -25.703 -29.828 -5.926 1 41.47 140 ALA A CA 1
ATOM 1084 C C . ALA A 1 140 ? -27.172 -30.203 -5.668 1 41.47 140 ALA A C 1
ATOM 1086 O O . ALA A 1 140 ? -27.812 -29.625 -4.801 1 41.47 140 ALA A O 1
ATOM 1087 N N . GLN A 1 141 ? -27.953 -30.594 -6.707 1 38.81 141 GLN A N 1
ATOM 1088 C CA . GLN A 1 141 ? -29.281 -31.156 -6.555 1 38.81 141 GLN A CA 1
ATOM 1089 C C . GLN A 1 141 ? -29.328 -32.188 -5.418 1 38.81 141 GLN A C 1
ATOM 1091 O O . GLN A 1 141 ? -28.453 -33.062 -5.336 1 38.81 141 GLN A O 1
ATOM 1096 N N . SER A 1 142 ? -29.797 -31.75 -4.262 1 37.97 142 SER A N 1
ATOM 1097 C CA . SER A 1 142 ? -30.188 -32.656 -3.186 1 37.97 142 SER A CA 1
ATOM 1098 C C . SER A 1 142 ? -30.859 -33.906 -3.732 1 37.97 142 SER A C 1
ATOM 1100 O O . SER A 1 142 ? -31.766 -33.812 -4.555 1 37.97 142 SER A O 1
ATOM 1102 N N . HIS A 1 143 ? -30.188 -34.969 -4.016 1 35.78 143 HIS A N 1
ATOM 1103 C CA . HIS A 1 143 ? -30.719 -36.312 -4.277 1 35.78 143 HIS A CA 1
ATOM 1104 C C . HIS A 1 143 ? -31.891 -36.625 -3.355 1 35.78 143 HIS A C 1
ATOM 1106 O O . HIS A 1 143 ? -31.734 -36.594 -2.131 1 35.78 143 HIS A O 1
ATOM 1112 N N . THR A 1 144 ? -33.156 -36.188 -3.658 1 33.47 144 THR A N 1
ATOM 1113 C CA . THR A 1 144 ? -34.375 -36.719 -3.057 1 33.47 144 THR A CA 1
ATOM 1114 C C . THR A 1 144 ? -34.219 -38.219 -2.799 1 33.47 144 THR A C 1
ATOM 1116 O O . THR A 1 144 ? -33.469 -38.906 -3.518 1 33.47 144 THR A O 1
ATOM 1119 N N . ALA A 1 145 ? -34.906 -38.719 -1.648 1 34.38 145 ALA A N 1
ATOM 1120 C CA . ALA A 1 145 ? -35.156 -40 -0.978 1 34.38 145 ALA A CA 1
ATOM 1121 C C . ALA A 1 145 ? -35.781 -41 -1.933 1 34.38 145 ALA A C 1
ATOM 1123 O O . ALA A 1 145 ? -36.781 -40.688 -2.604 1 34.38 145 ALA A O 1
ATOM 1124 N N . ARG A 1 146 ? -35 -41.75 -2.633 1 28.09 146 ARG A N 1
ATOM 1125 C CA . ARG A 1 146 ? -35.531 -42.969 -3.188 1 28.09 146 ARG A CA 1
ATOM 1126 C C . ARG A 1 146 ? -36.5 -43.656 -2.199 1 28.09 146 ARG A C 1
ATOM 1128 O O . ARG A 1 146 ? -36.062 -44.094 -1.129 1 28.09 146 ARG A O 1
ATOM 1135 N N . TRP A 1 147 ? -37.719 -43.156 -2.062 1 31.36 147 TRP A N 1
ATOM 1136 C CA . TRP A 1 147 ? -38.781 -43.906 -1.416 1 31.36 147 TRP A CA 1
ATOM 1137 C C . TRP A 1 147 ? -38.812 -45.375 -1.896 1 31.36 147 TRP A C 1
ATOM 1139 O O . TRP A 1 147 ? -38.938 -45.625 -3.092 1 31.36 147 TRP A O 1
ATOM 1149 N N . MET A 1 148 ? -38 -46.281 -1.21 1 23.91 148 MET A N 1
ATOM 1150 C CA . MET A 1 148 ? -38.438 -47.656 -1.054 1 23.91 148 MET A CA 1
ATOM 1151 C C . MET A 1 148 ? -39.781 -47.719 -0.348 1 23.91 148 MET A C 1
ATOM 1153 O O . MET A 1 148 ? -40.031 -46.969 0.584 1 23.91 148 MET A O 1
ATOM 1157 N N . MET B 1 1 ? -6.086 71.938 2.066 1 29.69 1 MET B N 1
ATOM 1158 C CA . MET B 1 1 ? -5.199 70.812 2.004 1 29.69 1 MET B CA 1
ATOM 1159 C C . MET B 1 1 ? -5.773 69.625 2.793 1 29.69 1 MET B C 1
ATOM 1161 O O . MET B 1 1 ? -5.762 69.625 4.023 1 29.69 1 MET B O 1
ATOM 1165 N N . SER B 1 2 ? -6.973 69.062 2.426 1 34.62 2 SER B N 1
ATOM 1166 C CA . SER B 1 2 ? -7.848 68 2.969 1 34.62 2 SER B CA 1
ATOM 1167 C C . SER B 1 2 ? -7.113 66.688 3.1 1 34.62 2 SER B C 1
ATOM 1169 O O . SER B 1 2 ? -6.57 66.188 2.119 1 34.62 2 SER B O 1
ATOM 1171 N N . SER B 1 3 ? -6.402 66.375 4.25 1 36.22 3 SER B N 1
ATOM 1172 C CA . SER B 1 3 ? -5.695 65.125 4.641 1 36.22 3 SER B CA 1
ATOM 1173 C C . SER B 1 3 ? -6.574 63.906 4.465 1 36.22 3 SER B C 1
ATOM 1175 O O . SER B 1 3 ? -7.664 63.844 5.035 1 36.22 3 SER B O 1
ATOM 1177 N N . THR B 1 4 ? -6.707 63.281 3.281 1 39.53 4 THR B N 1
ATOM 1178 C CA . THR B 1 4 ? -7.41 62.062 2.914 1 39.53 4 THR B CA 1
ATOM 1179 C C . THR B 1 4 ? -7.082 60.938 3.891 1 39.53 4 THR B C 1
ATOM 1181 O O . THR B 1 4 ? -5.926 60.531 4 1 39.53 4 THR B O 1
ATOM 1184 N N . GLN B 1 5 ? -7.66 60.844 5.102 1 33.94 5 GLN B N 1
ATOM 1185 C CA . GLN B 1 5 ? -7.617 59.781 6.113 1 33.94 5 GLN B CA 1
ATOM 1186 C C . GLN B 1 5 ? -7.883 58.406 5.488 1 33.94 5 GLN B C 1
ATOM 1188 O O . GLN B 1 5 ? -8.977 58.156 4.98 1 33.94 5 GLN B O 1
ATOM 1193 N N . PHE B 1 6 ? -6.941 57.844 4.664 1 36.88 6 PHE B N 1
ATOM 1194 C CA . PHE B 1 6 ? -7.047 56.438 4.27 1 36.88 6 PHE B CA 1
ATOM 1195 C C . PHE B 1 6 ? -7.602 55.594 5.414 1 36.88 6 PHE B C 1
ATOM 1197 O O . PHE B 1 6 ? -6.996 55.531 6.484 1 36.88 6 PHE B O 1
ATOM 1204 N N . ASN B 1 7 ? -8.875 55.562 5.691 1 35.31 7 ASN B N 1
ATOM 1205 C CA . ASN B 1 7 ? -9.586 54.719 6.625 1 35.31 7 ASN B CA 1
ATOM 1206 C C . ASN B 1 7 ? -9.047 53.281 6.586 1 35.31 7 ASN B C 1
ATOM 1208 O O . ASN B 1 7 ? -8.922 52.688 5.516 1 35.31 7 ASN B O 1
ATOM 1212 N N . LYS B 1 8 ? -8.117 52.969 7.469 1 38.94 8 LYS B N 1
ATOM 1213 C CA . LYS B 1 8 ? -7.672 51.625 7.746 1 38.94 8 LYS B CA 1
ATOM 1214 C C . LYS B 1 8 ? -8.844 50.625 7.688 1 38.94 8 LYS B C 1
ATOM 1216 O O . LYS B 1 8 ? -9.82 50.781 8.422 1 38.94 8 LYS B O 1
ATOM 1221 N N . GLY B 1 9 ? -9.359 50.281 6.535 1 36.59 9 GLY B N 1
ATOM 1222 C CA . GLY B 1 9 ? -10.383 49.25 6.426 1 36.59 9 GLY B CA 1
ATOM 1223 C C . GLY B 1 9 ? -10.234 48.156 7.453 1 36.59 9 GLY B C 1
ATOM 1224 O O . GLY B 1 9 ? -9.211 48.062 8.133 1 36.59 9 GLY B O 1
ATOM 1225 N N . PRO B 1 10 ? -11.359 47.5 7.887 1 37.91 10 PRO B N 1
ATOM 1226 C CA . PRO B 1 10 ? -11.453 46.469 8.93 1 37.91 10 PRO B CA 1
ATOM 1227 C C . PRO B 1 10 ? -10.352 45.406 8.812 1 37.91 10 PRO B C 1
ATOM 1229 O O . PRO B 1 10 ? -9.836 45.156 7.723 1 37.91 10 PRO B O 1
ATOM 1232 N N . SER B 1 11 ? -9.273 45.344 9.719 1 38.97 11 SER B N 1
ATOM 1233 C CA . SER B 1 11 ? -8.359 44.219 9.953 1 38.97 11 SER B CA 1
ATOM 1234 C C . SER B 1 11 ? -9.047 42.906 9.711 1 38.97 11 SER B C 1
ATOM 1236 O O . SER B 1 11 ? -10.055 42.594 10.344 1 38.97 11 SER B O 1
ATOM 1238 N N . TYR B 1 12 ? -9.312 42.406 8.539 1 41.81 12 TYR B N 1
ATOM 1239 C CA . TYR B 1 12 ? -9.742 41.031 8.328 1 41.81 12 TYR B CA 1
ATOM 1240 C C . TYR B 1 12 ? -9.188 40.094 9.406 1 41.81 12 TYR B C 1
ATOM 1242 O O . TYR B 1 12 ? -7.969 40.031 9.594 1 41.81 12 TYR B O 1
ATOM 1250 N N . GLY B 1 13 ? -9.609 39.969 10.672 1 40.47 13 GLY B N 1
ATOM 1251 C CA . GLY B 1 13 ? -9.312 39.062 11.773 1 40.47 13 GLY B CA 1
ATOM 1252 C C . GLY B 1 13 ? -8.891 37.688 11.312 1 40.47 13 GLY B C 1
ATOM 1253 O O . GLY B 1 13 ? -9.578 37.062 10.516 1 40.47 13 GLY B O 1
ATOM 1254 N N . LEU B 1 14 ? -7.676 37.406 11.133 1 49.53 14 LEU B N 1
ATOM 1255 C CA . LEU B 1 14 ? -7.156 36.031 10.945 1 49.53 14 LEU B CA 1
ATOM 1256 C C . LEU B 1 14 ? -7.93 35.031 11.789 1 49.53 14 LEU B C 1
ATOM 1258 O O . LEU B 1 14 ? -8.18 35.281 12.969 1 49.53 14 LEU B O 1
ATOM 1262 N N . SER B 1 15 ? -8.836 34.281 11.195 1 54.69 15 SER B N 1
ATOM 1263 C CA . SER B 1 15 ? -9.594 33.281 11.945 1 54.69 15 SER B CA 1
ATOM 1264 C C . SER B 1 15 ? -8.688 32.531 12.906 1 54.69 15 SER B C 1
ATOM 1266 O O . SER B 1 15 ? -7.473 32.469 12.703 1 54.69 15 SER B O 1
ATOM 1268 N N . ALA B 1 16 ? -9.148 32.406 14.25 1 52.59 16 ALA B N 1
ATOM 1269 C CA . ALA B 1 16 ? -8.492 31.578 15.258 1 52.59 16 ALA B CA 1
ATOM 1270 C C . ALA B 1 16 ? -7.824 30.359 14.625 1 52.59 16 ALA B C 1
ATOM 1272 O O . ALA B 1 16 ? -6.723 29.969 15.023 1 52.59 16 ALA B O 1
ATOM 1273 N N . GLU B 1 17 ? -8.477 29.844 13.547 1 54.16 17 GLU B N 1
ATOM 1274 C CA . GLU B 1 17 ? -7.926 28.688 12.852 1 54.16 17 GLU B CA 1
ATOM 1275 C C . GLU B 1 17 ? -6.605 29.016 12.172 1 54.16 17 GLU B C 1
ATOM 1277 O O . GLU B 1 17 ? -5.652 28.234 12.234 1 54.16 17 GLU B O 1
ATOM 1282 N N . VAL B 1 18 ? -6.59 30.141 11.508 1 55.84 18 VAL B N 1
ATOM 1283 C CA . VAL B 1 18 ? -5.367 30.578 10.836 1 55.84 18 VAL B CA 1
ATOM 1284 C C . VAL B 1 18 ? -4.285 30.875 11.867 1 55.84 18 VAL B C 1
ATOM 1286 O O . VAL B 1 18 ? -3.123 30.516 11.688 1 55.84 18 VAL B O 1
ATOM 1289 N N . LYS B 1 19 ? -4.645 31.562 12.938 1 55.25 19 LYS B N 1
ATOM 1290 C CA . LYS B 1 19 ? -3.676 31.875 13.984 1 55.25 19 LYS B CA 1
ATOM 1291 C C . LYS B 1 19 ? -3.1 30.609 14.609 1 55.25 19 LYS B C 1
ATOM 1293 O O . LYS B 1 19 ? -1.896 30.531 14.867 1 55.25 19 LYS B O 1
ATOM 1298 N N . ASN B 1 20 ? -3.982 29.703 14.93 1 57.34 20 ASN B N 1
ATOM 1299 C CA . ASN B 1 20 ? -3.514 28.453 15.523 1 57.34 20 ASN B CA 1
ATOM 1300 C C . ASN B 1 20 ? -2.557 27.719 14.586 1 57.34 20 ASN B C 1
ATOM 1302 O O . ASN B 1 20 ? -1.569 27.141 15.039 1 57.34 20 ASN B O 1
ATOM 1306 N N . ARG B 1 21 ? -2.871 27.844 13.344 1 59.25 21 ARG B N 1
ATOM 1307 C CA . ARG B 1 21 ? -2.012 27.203 12.359 1 59.25 21 ARG B CA 1
ATOM 1308 C C . ARG B 1 21 ? -0.633 27.859 12.32 1 59.25 21 ARG B C 1
ATOM 1310 O O . ARG B 1 21 ? 0.385 27.156 12.258 1 59.25 21 ARG B O 1
ATOM 1317 N N . LEU B 1 22 ? -0.644 29.219 12.383 1 58.12 22 LEU B N 1
ATOM 1318 C CA . LEU B 1 22 ? 0.588 30 12.312 1 58.12 22 LEU B CA 1
ATOM 1319 C C . LEU B 1 22 ? 1.452 29.766 13.547 1 58.12 22 LEU B C 1
ATOM 1321 O O . LEU B 1 22 ? 2.68 29.859 13.477 1 58.12 22 LEU B O 1
ATOM 1325 N N . LEU B 1 23 ? 0.715 29.344 14.531 1 63.97 23 LEU B N 1
ATOM 1326 C CA . LEU B 1 23 ? 1.477 29.25 15.773 1 63.97 23 LEU B CA 1
ATOM 1327 C C . LEU B 1 23 ? 1.79 27.797 16.109 1 63.97 23 LEU B C 1
ATOM 1329 O O . LEU B 1 23 ? 2.541 27.516 17.047 1 63.97 23 LEU B O 1
ATOM 1333 N N . SER B 1 24 ? 1.354 26.969 15.172 1 75.5 24 SER B N 1
ATOM 1334 C CA . SER B 1 24 ? 1.521 25.578 15.547 1 75.5 24 SER B CA 1
ATOM 1335 C C . SER B 1 24 ? 2.934 25.078 15.242 1 75.5 24 SER B C 1
ATOM 1337 O O . SER B 1 24 ? 3.52 25.453 14.227 1 75.5 24 SER B O 1
ATOM 1339 N N . LYS B 1 25 ? 3.504 24.578 16.297 1 91.5 25 LYS B N 1
ATOM 1340 C CA . LYS B 1 25 ? 4.797 23.922 16.141 1 91.5 25 LYS B CA 1
ATOM 1341 C C . LYS B 1 25 ? 4.625 22.422 15.977 1 91.5 25 LYS B C 1
ATOM 1343 O O . LYS B 1 25 ? 3.658 21.844 16.469 1 91.5 25 LYS B O 1
ATOM 1348 N N . TYR B 1 26 ? 5.566 21.875 15.25 1 96.44 26 TYR B N 1
ATOM 1349 C CA . TYR B 1 26 ? 5.559 20.422 15.094 1 96.44 26 TYR B CA 1
ATOM 1350 C C . TYR B 1 26 ? 5.617 19.734 16.453 1 96.44 26 TYR B C 1
ATOM 1352 O O . TYR B 1 26 ? 6.398 20.125 17.312 1 96.44 26 TYR B O 1
ATOM 1360 N N . ASP B 1 27 ? 4.762 18.75 16.688 1 97.38 27 ASP B N 1
ATOM 1361 C CA . ASP B 1 27 ? 4.641 18.078 17.969 1 97.38 27 ASP B CA 1
ATOM 1362 C C . ASP B 1 27 ? 4.867 16.578 17.844 1 97.38 27 ASP B C 1
ATOM 1364 O O . ASP B 1 27 ? 4.039 15.867 17.25 1 97.38 27 ASP B O 1
ATOM 1368 N N . PRO B 1 28 ? 5.965 16.016 18.375 1 97.12 28 PRO B N 1
ATOM 1369 C CA . PRO B 1 28 ? 6.27 14.586 18.266 1 97.12 28 PRO B CA 1
ATOM 1370 C C . PRO B 1 28 ? 5.18 13.703 18.875 1 97.12 28 PRO B C 1
ATOM 1372 O O . PRO B 1 28 ? 4.965 12.578 18.406 1 97.12 28 PRO B O 1
ATOM 1375 N N . GLN B 1 29 ? 4.562 14.148 19.875 1 97.56 29 GLN B N 1
ATOM 1376 C CA . GLN B 1 29 ? 3.473 13.375 20.469 1 97.56 29 GLN B CA 1
ATOM 1377 C C . GLN B 1 29 ? 2.299 13.266 19.5 1 97.56 29 GLN B C 1
ATOM 1379 O O . GLN B 1 29 ? 1.699 12.195 19.359 1 97.56 29 GLN B O 1
ATOM 1384 N N . LYS B 1 30 ? 1.978 14.359 18.891 1 97.62 30 LYS B N 1
ATOM 1385 C CA . LYS B 1 30 ? 0.907 14.336 17.891 1 97.62 30 LYS B CA 1
ATOM 1386 C C . LYS B 1 30 ? 1.283 13.469 16.703 1 97.62 30 LYS B C 1
ATOM 1388 O O . LYS B 1 30 ? 0.424 12.805 16.109 1 97.62 30 LYS B O 1
ATOM 1393 N N . GLU B 1 31 ? 2.549 13.484 16.344 1 98.25 31 GLU B N 1
ATOM 1394 C CA . GLU B 1 31 ? 3.016 12.578 15.297 1 98.25 31 GLU B CA 1
ATOM 1395 C C . GLU B 1 31 ? 2.746 11.125 15.672 1 98.25 31 GLU B C 1
ATOM 1397 O O . GLU B 1 31 ? 2.287 10.336 14.836 1 98.25 31 GLU B O 1
ATOM 1402 N N . ALA B 1 32 ? 3.068 10.781 16.906 1 98.19 32 ALA B N 1
ATOM 1403 C CA . ALA B 1 32 ? 2.85 9.414 17.375 1 98.19 32 ALA B CA 1
ATOM 1404 C C . ALA B 1 32 ? 1.372 9.047 17.312 1 98.19 32 ALA B C 1
ATOM 1406 O O . ALA B 1 32 ? 1.022 7.926 16.922 1 98.19 32 ALA B O 1
ATOM 1407 N N . GLU B 1 33 ? 0.519 9.938 17.609 1 98 33 GLU B N 1
ATOM 1408 C CA . GLU B 1 33 ? -0.923 9.727 17.531 1 98 33 GLU B CA 1
ATOM 1409 C C . GLU B 1 33 ? -1.366 9.508 16.094 1 98 33 GLU B C 1
ATOM 1411 O O . GLU B 1 33 ? -2.148 8.602 15.805 1 98 33 GLU B O 1
ATOM 1416 N N . LEU B 1 34 ? -0.851 10.328 15.25 1 98.56 34 LEU B N 1
ATOM 1417 C CA . LEU B 1 34 ? -1.175 10.211 13.836 1 98.56 34 LEU B CA 1
ATOM 1418 C C . LEU B 1 34 ? -0.69 8.875 13.273 1 98.56 34 LEU B C 1
ATOM 1420 O O . LEU B 1 34 ? -1.396 8.234 12.492 1 98.56 34 LEU B O 1
ATOM 1424 N N . ARG B 1 35 ? 0.538 8.531 13.664 1 98.56 35 ARG B N 1
ATOM 1425 C CA . ARG B 1 35 ? 1.086 7.246 13.242 1 98.56 35 ARG B CA 1
ATOM 1426 C C . ARG B 1 35 ? 0.148 6.102 13.602 1 98.56 35 ARG B C 1
ATOM 1428 O O . ARG B 1 35 ? -0.19 5.273 12.758 1 98.56 35 ARG B O 1
ATOM 1435 N N . THR B 1 36 ? -0.276 6.09 14.844 1 98.12 36 THR B N 1
ATOM 1436 C CA . THR B 1 36 ? -1.169 5.043 15.328 1 98.12 36 THR B CA 1
ATOM 1437 C C . THR B 1 36 ? -2.482 5.051 14.555 1 98.12 36 THR B C 1
ATOM 1439 O O . THR B 1 36 ? -2.959 3.998 14.117 1 98.12 36 THR B O 1
ATOM 1442 N N . TRP B 1 37 ? -3.029 6.172 14.352 1 98.19 37 TRP B N 1
ATOM 1443 C CA . TRP B 1 37 ? -4.312 6.32 13.672 1 98.19 37 TRP B CA 1
ATOM 1444 C C . TRP B 1 37 ? -4.219 5.84 12.227 1 98.19 37 TRP B C 1
ATOM 1446 O O . TRP B 1 37 ? -5.047 5.047 11.781 1 98.19 37 TRP B O 1
ATOM 1456 N N . ILE B 1 38 ? -3.197 6.262 11.523 1 98.44 38 ILE B N 1
ATOM 1457 C CA . ILE B 1 38 ? -3.014 5.945 10.109 1 98.44 38 ILE B CA 1
ATOM 1458 C C . ILE B 1 38 ? -2.746 4.449 9.945 1 98.44 38 ILE B C 1
ATOM 1460 O O . ILE B 1 38 ? -3.371 3.789 9.117 1 98.44 38 ILE B O 1
ATOM 1464 N N . GLU B 1 39 ? -1.815 4.027 10.75 1 97.81 39 GLU B N 1
ATOM 1465 C CA . GLU B 1 39 ? -1.486 2.607 10.656 1 97.81 39 GLU B CA 1
ATOM 1466 C C . GLU B 1 39 ? -2.682 1.739 11.039 1 97.81 39 GLU B C 1
ATOM 1468 O O . GLU B 1 39 ? -2.904 0.685 10.438 1 97.81 39 GLU B O 1
ATOM 1473 N N . GLY B 1 40 ? -3.42 2.137 12.016 1 96.56 40 GLY B N 1
ATOM 1474 C CA . GLY B 1 40 ? -4.605 1.403 12.43 1 96.56 40 GLY B CA 1
ATOM 1475 C C . GLY B 1 40 ? -5.648 1.288 11.336 1 96.56 40 GLY B C 1
ATOM 1476 O O . GLY B 1 40 ? -6.289 0.245 11.188 1 96.56 40 GLY B O 1
ATOM 1477 N N . LEU B 1 41 ? -5.809 2.248 10.516 1 95.88 41 LEU B N 1
ATOM 1478 C CA . LEU B 1 41 ? -6.828 2.256 9.477 1 95.88 41 LEU B CA 1
ATOM 1479 C C . LEU B 1 41 ? -6.332 1.536 8.227 1 95.88 41 LEU B C 1
ATOM 1481 O O . LEU B 1 41 ? -7.09 0.809 7.578 1 95.88 41 LEU B O 1
ATOM 1485 N N . THR B 1 42 ? -5.117 1.7 7.895 1 96.62 42 THR B N 1
ATOM 1486 C CA . THR B 1 42 ? -4.633 1.242 6.598 1 96.62 42 THR B CA 1
ATOM 1487 C C . THR B 1 42 ? -4.07 -0.172 6.699 1 96.62 42 THR B C 1
ATOM 1489 O O . THR B 1 42 ? -3.959 -0.875 5.691 1 96.62 42 THR B O 1
ATOM 1492 N N . GLY B 1 43 ? -3.543 -0.474 7.98 1 95.75 43 GLY B N 1
ATOM 1493 C CA . GLY B 1 43 ? -2.83 -1.729 8.156 1 95.75 43 GLY B CA 1
ATOM 1494 C C . GLY B 1 43 ? -1.406 -1.685 7.633 1 95.75 43 GLY B C 1
ATOM 1495 O O . GLY B 1 43 ? -0.709 -2.701 7.629 1 95.75 43 GLY B O 1
ATOM 1496 N N . LEU B 1 44 ? -0.941 -0.574 7.125 1 97.31 44 LEU B N 1
ATOM 1497 C CA . LEU B 1 44 ? 0.403 -0.401 6.582 1 97.31 44 LEU B CA 1
ATOM 1498 C C . LEU B 1 44 ? 1.319 0.263 7.605 1 97.31 44 LEU B C 1
ATOM 1500 O O . LEU B 1 44 ? 0.913 1.206 8.289 1 97.31 44 LEU B O 1
ATOM 1504 N N . SER B 1 45 ? 2.547 -0.19 7.684 1 97.38 45 SER B N 1
ATOM 1505 C CA . SER B 1 45 ? 3.512 0.387 8.609 1 97.38 45 SER B CA 1
ATOM 1506 C C . SER B 1 45 ? 4.223 1.587 7.996 1 97.38 45 SER B C 1
ATOM 1508 O O . SER B 1 45 ? 4.758 1.497 6.887 1 97.38 45 SER B O 1
ATOM 1510 N N . ILE B 1 46 ? 4.258 2.641 8.703 1 97.38 46 ILE B N 1
ATOM 1511 C CA . ILE B 1 4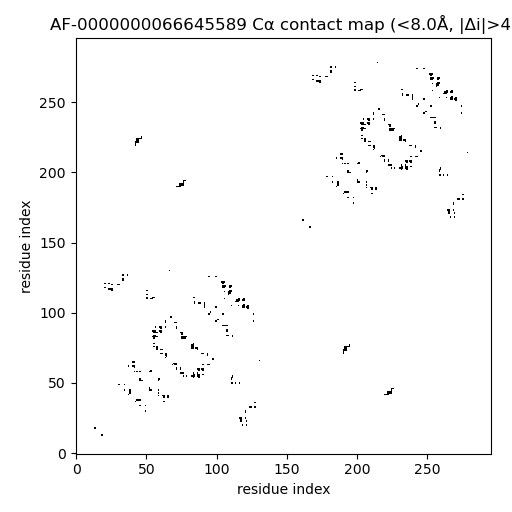6 ? 4.902 3.85 8.203 1 97.38 46 ILE B CA 1
ATOM 1512 C C . ILE B 1 46 ? 6.418 3.701 8.297 1 97.38 46 ILE B C 1
ATOM 1514 O O . ILE B 1 46 ? 7.156 4.234 7.469 1 97.38 46 ILE B O 1
ATOM 1518 N N . GLY B 1 47 ? 6.887 2.957 9.336 1 94.94 47 GLY B N 1
ATOM 1519 C CA . GLY B 1 47 ? 8.312 2.838 9.578 1 94.94 47 GLY B CA 1
ATOM 1520 C C . GLY B 1 47 ? 8.844 3.861 10.57 1 94.94 47 GLY B C 1
ATOM 1521 O O . GLY B 1 47 ? 8.07 4.648 11.125 1 94.94 47 GLY B O 1
ATOM 1522 N N . PRO B 1 48 ? 10.117 3.854 10.766 1 94.12 48 PRO B N 1
ATOM 1523 C CA . PRO B 1 48 ? 10.695 4.656 11.844 1 94.12 48 PRO B CA 1
ATOM 1524 C C . PRO B 1 48 ? 10.688 6.152 11.539 1 94.12 48 PRO B C 1
ATOM 1526 O O . PRO B 1 48 ? 10.641 6.973 12.461 1 94.12 48 PRO B O 1
ATOM 1529 N N . ASP B 1 49 ? 10.789 6.5 10.32 1 96.81 49 ASP B N 1
ATOM 1530 C CA . ASP B 1 49 ? 10.797 7.902 9.906 1 96.81 49 ASP B CA 1
ATOM 1531 C C . ASP B 1 49 ? 9.453 8.305 9.305 1 96.81 49 ASP B C 1
ATOM 1533 O O . ASP B 1 49 ? 9.086 7.84 8.227 1 96.81 49 ASP B O 1
ATOM 1537 N N . PHE B 1 50 ? 8.734 9.148 10.008 1 98.31 50 PHE B N 1
ATOM 1538 C CA . PHE B 1 50 ? 7.367 9.516 9.672 1 98.31 50 PHE B CA 1
ATOM 1539 C C . PHE B 1 50 ? 7.309 10.172 8.297 1 98.31 50 PHE B C 1
ATOM 1541 O O . PHE B 1 50 ? 6.477 9.805 7.461 1 98.31 50 PHE B O 1
ATOM 1548 N N . GLN B 1 51 ? 8.164 11.117 8.047 1 98.44 51 GLN B N 1
ATOM 1549 C CA . GLN B 1 51 ? 8.211 11.82 6.77 1 98.44 51 GLN B CA 1
ATOM 1550 C C . GLN B 1 51 ? 8.57 10.875 5.629 1 98.44 51 GLN B C 1
ATOM 1552 O O . GLN B 1 51 ? 7.891 10.836 4.605 1 98.44 51 GLN B O 1
ATOM 1557 N N . LYS B 1 52 ? 9.57 10.039 5.789 1 97.06 52 LYS B N 1
ATOM 1558 C CA . LYS B 1 52 ? 10.023 9.125 4.746 1 97.06 52 LYS B CA 1
ATOM 1559 C C . LYS B 1 52 ? 8.969 8.055 4.461 1 97.06 52 LYS B C 1
ATOM 1561 O O . LYS B 1 52 ? 8.781 7.652 3.312 1 97.06 52 LYS B O 1
ATOM 1566 N N . GLY B 1 53 ? 8.32 7.703 5.508 1 97.25 53 GLY B N 1
ATOM 1567 C CA . GLY B 1 53 ? 7.289 6.684 5.363 1 97.25 53 GLY B CA 1
ATOM 1568 C C . GLY B 1 53 ? 6.082 7.16 4.578 1 97.25 53 GLY B C 1
ATOM 1569 O O . GLY B 1 53 ? 5.41 6.367 3.918 1 97.25 53 GLY B O 1
ATOM 1570 N N . LEU B 1 54 ? 5.828 8.453 4.613 1 98.31 54 LEU B N 1
ATOM 1571 C CA . LEU B 1 54 ? 4.633 8.992 3.98 1 98.31 54 LEU B CA 1
ATOM 1572 C C . LEU B 1 54 ? 4.977 9.672 2.66 1 98.31 54 LEU B C 1
ATOM 1574 O O . LEU B 1 54 ? 4.082 10.055 1.901 1 98.31 54 LEU B O 1
ATOM 1578 N N . LYS B 1 55 ? 6.25 9.758 2.34 1 98.19 55 LYS B N 1
ATOM 1579 C CA . LYS B 1 55 ? 6.777 10.594 1.269 1 98.19 55 LYS B CA 1
ATOM 1580 C C . LYS B 1 55 ? 6.199 10.188 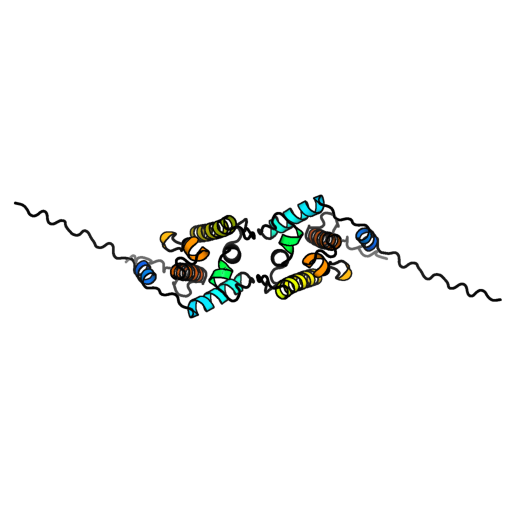-0.084 1 98.19 55 LYS B C 1
ATOM 1582 O O . LYS B 1 55 ? 5.875 11.039 -0.91 1 98.19 55 LYS B O 1
ATOM 1587 N N . ASP B 1 56 ? 6.023 8.898 -0.235 1 97.31 56 ASP B N 1
ATOM 1588 C CA . ASP B 1 56 ? 5.629 8.43 -1.56 1 97.31 56 ASP B CA 1
ATOM 1589 C C . ASP B 1 56 ? 4.121 8.539 -1.756 1 97.31 56 ASP B C 1
ATOM 1591 O O . ASP B 1 56 ? 3.611 8.289 -2.852 1 97.31 56 ASP B O 1
ATOM 1595 N N . GLY B 1 57 ? 3.332 8.812 -0.708 1 98.5 57 GLY B N 1
ATOM 1596 C CA . GLY B 1 57 ? 1.905 9.07 -0.799 1 98.5 57 GLY B CA 1
ATOM 1597 C C . GLY B 1 57 ? 1.065 7.809 -0.799 1 98.5 57 GLY B C 1
ATOM 1598 O O . GLY B 1 57 ? -0.164 7.875 -0.737 1 98.5 57 GLY B O 1
ATOM 1599 N N . THR B 1 58 ? 1.769 6.66 -0.841 1 98.19 58 THR B N 1
ATOM 1600 C CA . THR B 1 58 ? 1.027 5.41 -0.967 1 98.19 58 THR B CA 1
ATOM 1601 C C . THR B 1 58 ? 0.14 5.184 0.253 1 98.19 58 THR B C 1
ATOM 1603 O O . THR B 1 58 ? -1.053 4.902 0.117 1 98.19 58 THR B O 1
ATOM 1606 N N . ILE B 1 59 ? 0.682 5.316 1.436 1 98.38 59 ILE B N 1
ATOM 1607 C CA . ILE B 1 59 ? -0.066 5.113 2.672 1 98.38 59 ILE B CA 1
ATOM 1608 C C . ILE B 1 59 ? -1.176 6.156 2.779 1 98.38 59 ILE B C 1
ATOM 1610 O O . ILE B 1 59 ? -2.303 5.836 3.166 1 98.38 59 ILE B O 1
ATOM 1614 N N . LEU B 1 60 ? -0.889 7.375 2.389 1 98.75 60 LEU B N 1
ATOM 1615 C CA . LEU B 1 60 ? -1.856 8.461 2.492 1 98.75 60 LEU B CA 1
ATOM 1616 C C . LEU B 1 60 ? -3.037 8.234 1.555 1 98.75 60 LEU B C 1
ATOM 1618 O O . LEU B 1 60 ? -4.191 8.438 1.939 1 98.75 60 LEU B O 1
ATOM 1622 N N . CYS B 1 61 ? -2.734 7.836 0.323 1 98.75 61 CYS B N 1
ATOM 1623 C CA . CYS B 1 61 ? -3.805 7.52 -0.617 1 98.75 61 CYS B CA 1
ATOM 1624 C C . CYS B 1 61 ? -4.625 6.332 -0.13 1 98.75 61 CYS B C 1
ATOM 1626 O O . CYS B 1 61 ? -5.852 6.332 -0.244 1 98.75 61 CYS B O 1
ATOM 1628 N N . THR B 1 62 ? -3.939 5.348 0.428 1 97.88 62 THR B N 1
ATOM 1629 C CA . THR B 1 62 ? -4.637 4.207 1.015 1 97.88 62 THR B CA 1
ATOM 1630 C C . THR B 1 62 ? -5.539 4.656 2.162 1 97.88 62 THR B C 1
ATOM 1632 O O . THR B 1 62 ? -6.672 4.188 2.289 1 97.88 62 THR B O 1
ATOM 1635 N N . LEU B 1 63 ? -5.047 5.57 3.004 1 98.06 63 LEU B N 1
ATOM 1636 C CA . LEU B 1 63 ? -5.832 6.141 4.094 1 98.06 63 LEU B CA 1
ATOM 1637 C C . LEU B 1 63 ? -7.125 6.754 3.572 1 98.06 63 LEU B C 1
ATOM 1639 O O . LEU B 1 63 ? -8.211 6.461 4.082 1 98.06 63 LEU B O 1
ATOM 1643 N N . MET B 1 64 ? -7.016 7.531 2.518 1 98.5 64 MET B N 1
ATOM 1644 C CA . MET B 1 64 ? -8.203 8.18 1.97 1 98.5 64 MET B CA 1
ATOM 1645 C C . MET B 1 64 ? -9.195 7.152 1.443 1 98.5 64 MET B C 1
ATOM 1647 O O . MET B 1 64 ? -10.406 7.305 1.616 1 98.5 64 MET B O 1
ATOM 1651 N N . ASN B 1 65 ? -8.672 6.152 0.82 1 96.88 65 ASN B N 1
ATOM 1652 C CA . ASN B 1 65 ? -9.562 5.133 0.285 1 96.88 65 ASN B CA 1
ATOM 1653 C C . ASN B 1 65 ? -10.25 4.348 1.4 1 96.88 65 ASN B C 1
ATOM 1655 O O . ASN B 1 65 ? -11.336 3.803 1.202 1 96.88 65 ASN B O 1
ATOM 1659 N N . LYS B 1 66 ? -9.555 4.262 2.568 1 95.94 66 LYS B N 1
ATOM 1660 C CA . LYS B 1 66 ? -10.219 3.67 3.729 1 95.94 66 LYS B CA 1
ATOM 1661 C C . LYS B 1 66 ? -11.336 4.57 4.242 1 95.94 66 LYS B C 1
ATOM 1663 O O . LYS B 1 66 ? -12.398 4.086 4.641 1 95.94 66 LYS B O 1
ATOM 1668 N N . LEU B 1 67 ? -11.125 5.824 4.215 1 96.69 67 LEU B N 1
ATOM 1669 C CA . LEU B 1 67 ? -12.102 6.793 4.703 1 96.69 67 LEU B CA 1
ATOM 1670 C C . LEU B 1 67 ? -13.234 6.977 3.697 1 96.69 67 LEU B C 1
ATOM 1672 O O . LEU B 1 67 ? -14.398 7.121 4.086 1 96.69 67 LEU B O 1
ATOM 1676 N N . GLN B 1 68 ? -12.859 6.914 2.5 1 97.19 68 GLN B N 1
ATOM 1677 C CA . GLN B 1 68 ? -13.805 7.078 1.405 1 97.19 68 GLN B CA 1
ATOM 1678 C C . GLN B 1 68 ? -13.406 6.238 0.197 1 97.19 68 GLN B C 1
ATOM 1680 O O . GLN B 1 68 ? -12.695 6.715 -0.692 1 97.19 68 GLN B O 1
ATOM 1685 N N . PRO B 1 69 ? -13.961 5.008 0.16 1 95 69 PRO B N 1
ATOM 1686 C CA . PRO B 1 69 ? -13.57 4.086 -0.912 1 95 69 PRO B CA 1
ATOM 1687 C C . PRO B 1 69 ? -13.742 4.695 -2.303 1 95 69 PRO B C 1
ATOM 1689 O O . PRO B 1 69 ? -14.758 5.34 -2.578 1 95 69 PRO B O 1
ATOM 1692 N N . GLY B 1 70 ? -12.758 4.543 -3.152 1 95.19 70 GLY B N 1
ATOM 1693 C CA . GLY B 1 70 ? -12.805 5.023 -4.523 1 95.19 70 GLY B CA 1
ATOM 1694 C C . GLY B 1 70 ? -12.281 6.438 -4.676 1 95.19 70 GLY B C 1
ATOM 1695 O O . GLY B 1 70 ? -12.227 6.969 -5.789 1 95.19 70 GLY B O 1
ATOM 1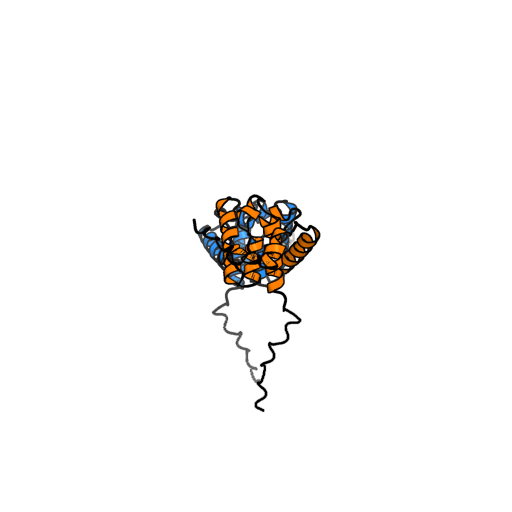696 N N . SER B 1 71 ? -11.891 7.129 -3.59 1 97.94 71 SER B N 1
ATOM 1697 C CA . SER B 1 71 ? -11.406 8.508 -3.621 1 97.94 71 SER B CA 1
ATOM 1698 C C . SER B 1 71 ? -10.117 8.617 -4.422 1 97.94 71 SER B C 1
ATOM 1700 O O . SER B 1 71 ? -9.867 9.641 -5.07 1 97.94 71 SER B O 1
ATOM 1702 N N . VAL B 1 72 ? -9.289 7.527 -4.391 1 98.25 72 VAL B N 1
ATOM 1703 C CA . VAL B 1 72 ? -8.055 7.445 -5.168 1 98.25 72 VAL B CA 1
ATOM 1704 C C . VAL B 1 72 ? -8.008 6.117 -5.918 1 98.25 72 VAL B C 1
ATOM 1706 O O . VAL B 1 72 ? -7.488 5.121 -5.406 1 98.25 72 VAL B O 1
ATOM 1709 N N . PRO B 1 73 ? -8.43 6.152 -7.07 1 96.25 73 PRO B N 1
ATOM 1710 C CA . PRO B 1 73 ? -8.609 4.895 -7.797 1 96.25 73 PRO B CA 1
ATOM 1711 C C . PRO B 1 73 ? -7.281 4.211 -8.125 1 96.25 73 PRO B C 1
ATOM 1713 O O . PRO B 1 73 ? -7.199 2.982 -8.141 1 96.25 73 PRO B O 1
ATOM 1716 N N . LYS B 1 74 ? -6.285 5.031 -8.43 1 96.69 74 LYS B N 1
ATOM 1717 C CA . LYS B 1 74 ? -4.973 4.492 -8.789 1 96.69 74 LYS B CA 1
ATOM 1718 C C . LYS B 1 74 ? -3.881 5.066 -7.891 1 96.69 74 LYS B C 1
ATOM 1720 O O . LYS B 1 74 ? -3.744 6.285 -7.773 1 96.69 74 LYS B O 1
ATOM 1725 N N . ILE B 1 75 ? -3.158 4.203 -7.27 1 98.25 75 ILE B N 1
ATOM 1726 C CA . ILE B 1 75 ? -2.039 4.594 -6.418 1 98.25 75 ILE B CA 1
ATOM 1727 C C . ILE B 1 75 ? -0.732 4.082 -7.02 1 98.25 75 ILE B C 1
ATOM 1729 O O . ILE B 1 75 ? -0.562 2.877 -7.219 1 98.25 75 ILE B O 1
ATOM 1733 N N . ASN B 1 76 ? 0.184 4.988 -7.297 1 96.75 76 ASN B N 1
ATOM 1734 C CA . ASN B 1 76 ? 1.49 4.633 -7.844 1 96.75 76 ASN B CA 1
ATOM 1735 C C . ASN B 1 76 ? 2.41 4.066 -6.766 1 96.75 76 ASN B C 1
ATOM 1737 O O . ASN B 1 76 ? 2.441 4.566 -5.641 1 96.75 76 ASN B O 1
ATOM 1741 N N . ARG B 1 77 ? 3.143 3.006 -7.023 1 91.81 77 ARG B N 1
ATOM 1742 C CA . ARG B 1 77 ? 4.109 2.441 -6.086 1 91.81 77 ARG B CA 1
ATOM 1743 C C . ARG B 1 77 ? 5.535 2.633 -6.59 1 91.81 77 ARG B C 1
ATOM 1745 O O . ARG B 1 77 ? 6.492 2.197 -5.945 1 91.81 77 ARG B O 1
ATOM 1752 N N . SER B 1 78 ? 5.73 3.391 -7.57 1 84.38 78 SER B N 1
ATOM 1753 C CA . SER B 1 78 ? 7.031 3.68 -8.164 1 84.38 78 SER B CA 1
ATOM 1754 C C . SER B 1 78 ? 7.816 4.668 -7.309 1 84.38 78 SER B C 1
ATOM 1756 O O . SER B 1 78 ? 7.238 5.566 -6.695 1 84.38 78 SER B O 1
ATOM 1758 N N . MET B 1 79 ? 9.133 4.473 -7.387 1 86.06 79 MET B N 1
ATOM 1759 C CA . MET B 1 79 ? 10.023 5.34 -6.625 1 86.06 79 MET B CA 1
ATOM 1760 C C . MET B 1 79 ? 10.375 6.594 -7.422 1 86.06 79 MET B C 1
ATOM 1762 O O . MET B 1 79 ? 11.102 7.465 -6.93 1 86.06 79 MET B O 1
ATOM 1766 N N . GLN B 1 80 ? 9.812 6.703 -8.57 1 93 80 GLN B N 1
ATOM 1767 C CA . GLN B 1 80 ? 10.062 7.906 -9.359 1 93 80 GLN B CA 1
ATOM 1768 C C . GLN B 1 80 ? 9.414 9.133 -8.719 1 93 80 GLN B C 1
ATOM 1770 O O . GLN B 1 80 ? 8.297 9.047 -8.211 1 93 80 GLN B O 1
ATOM 1775 N N . ASN B 1 81 ? 10.086 10.281 -8.75 1 96.06 81 ASN B N 1
ATOM 1776 C CA . ASN B 1 81 ? 9.641 11.477 -8.039 1 96.06 81 ASN B CA 1
ATOM 1777 C C . ASN B 1 81 ? 8.258 11.93 -8.508 1 96.06 81 ASN B C 1
ATOM 1779 O O . ASN B 1 81 ? 7.395 12.25 -7.691 1 96.06 81 ASN B O 1
ATOM 1783 N N . TRP B 1 82 ? 8.078 11.992 -9.805 1 96.12 82 TRP B N 1
ATOM 1784 C CA . TRP B 1 82 ? 6.805 12.508 -10.305 1 96.12 82 TRP B CA 1
ATOM 1785 C C . TRP B 1 82 ? 5.652 11.586 -9.914 1 96.12 82 TRP B C 1
ATOM 1787 O O . TRP B 1 82 ? 4.516 12.039 -9.758 1 96.12 82 TRP B O 1
ATOM 1797 N N . HIS B 1 83 ? 5.859 10.266 -9.758 1 96.81 83 HIS B N 1
ATOM 1798 C CA . HIS B 1 83 ? 4.832 9.344 -9.273 1 96.81 83 HIS B CA 1
ATOM 1799 C C . HIS B 1 83 ? 4.484 9.625 -7.816 1 96.81 83 HIS B C 1
ATOM 1801 O O . HIS B 1 83 ? 3.309 9.602 -7.438 1 96.81 83 HIS B O 1
ATOM 1807 N N . GLN B 1 84 ? 5.504 9.867 -7.039 1 97.38 84 GLN B N 1
ATOM 1808 C CA . GLN B 1 84 ? 5.301 10.203 -5.633 1 97.38 84 GLN B CA 1
ATOM 1809 C C . GLN B 1 84 ? 4.543 11.516 -5.48 1 97.38 84 GLN B C 1
ATOM 1811 O O . GLN B 1 84 ? 3.572 11.594 -4.723 1 97.38 84 GLN B O 1
ATOM 1816 N N . LEU B 1 85 ? 4.898 12.484 -6.262 1 98.31 85 LEU B N 1
ATOM 1817 C CA . LEU B 1 85 ? 4.23 13.781 -6.234 1 98.31 85 LEU B CA 1
ATOM 1818 C C . LEU B 1 85 ? 2.789 13.664 -6.719 1 98.31 85 LEU B C 1
ATOM 1820 O O . LEU B 1 85 ? 1.897 14.336 -6.199 1 98.31 85 LEU B O 1
ATOM 1824 N N . GLU B 1 86 ? 2.6 12.852 -7.66 1 98.25 86 GLU B N 1
ATOM 1825 C CA . GLU B 1 86 ? 1.243 12.609 -8.141 1 98.25 86 GLU B CA 1
ATOM 1826 C C . GLU B 1 86 ? 0.377 11.984 -7.051 1 98.25 86 GLU B C 1
ATOM 1828 O O . GLU B 1 86 ? -0.769 12.391 -6.852 1 98.25 86 GLU B O 1
ATOM 1833 N N . ASN B 1 87 ? 0.929 11.023 -6.363 1 98.62 87 ASN B N 1
ATOM 1834 C CA . ASN B 1 87 ? 0.202 10.438 -5.242 1 98.62 87 ASN B CA 1
ATOM 18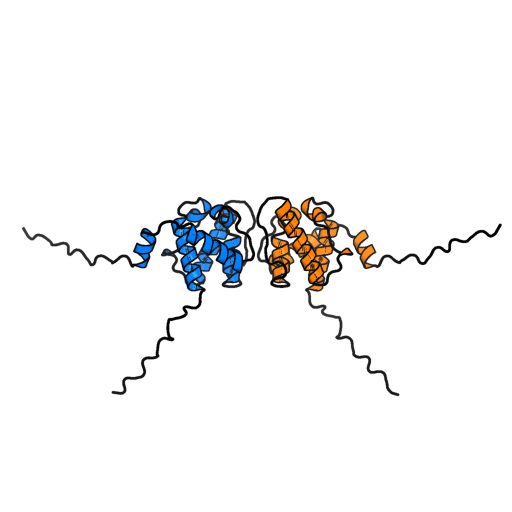35 C C . ASN B 1 87 ? -0.181 11.492 -4.207 1 98.62 87 ASN B C 1
ATOM 1837 O O . ASN B 1 87 ? -1.322 11.531 -3.746 1 98.62 87 ASN B O 1
ATOM 1841 N N . LEU B 1 88 ? 0.788 12.297 -3.865 1 98.75 88 LEU B N 1
ATOM 1842 C CA . LEU B 1 88 ? 0.533 13.32 -2.861 1 98.75 88 LEU B CA 1
ATOM 1843 C C . LEU B 1 88 ? -0.534 14.305 -3.344 1 98.75 88 LEU B C 1
ATOM 1845 O O . LEU B 1 88 ? -1.405 14.703 -2.57 1 98.75 88 LEU B O 1
ATOM 1849 N N . SER B 1 89 ? -0.483 14.633 -4.578 1 98.75 89 SER B N 1
ATOM 1850 C CA . SER B 1 89 ? -1.5 15.5 -5.152 1 98.75 89 SER B CA 1
ATOM 1851 C C . SER B 1 89 ? -2.877 14.852 -5.117 1 98.75 89 SER B C 1
ATOM 1853 O O . SER B 1 89 ? -3.867 15.492 -4.77 1 98.75 89 SER B O 1
ATOM 1855 N N . ASN B 1 90 ? -2.949 13.602 -5.473 1 98.81 90 ASN B N 1
ATOM 1856 C CA . ASN B 1 90 ? -4.207 12.867 -5.438 1 98.81 90 ASN B CA 1
ATOM 1857 C C . ASN B 1 90 ? -4.766 12.781 -4.02 1 98.81 90 ASN B C 1
ATOM 1859 O O . ASN B 1 90 ? -5.977 12.891 -3.818 1 98.81 90 ASN B O 1
ATOM 1863 N N . PHE B 1 91 ? -3.852 12.656 -3.059 1 98.81 91 PHE B N 1
ATOM 1864 C CA . PHE B 1 91 ? -4.254 12.633 -1.657 1 98.81 91 PHE B CA 1
ATOM 1865 C C . PHE B 1 91 ? -4.871 13.969 -1.248 1 98.81 91 PHE B C 1
ATOM 1867 O O . PHE B 1 91 ? -5.949 14 -0.651 1 98.81 91 PHE B O 1
ATOM 1874 N N . ILE B 1 92 ? -4.242 14.992 -1.604 1 98.88 92 ILE B N 1
ATOM 1875 C CA . ILE B 1 92 ? -4.707 16.328 -1.254 1 98.88 92 ILE B CA 1
ATOM 1876 C C . ILE B 1 92 ? -6.047 16.594 -1.929 1 98.88 92 ILE B C 1
ATOM 1878 O O . ILE B 1 92 ? -6.977 17.109 -1.296 1 98.88 92 ILE B O 1
ATOM 1882 N N . LYS B 1 93 ? -6.18 16.203 -3.164 1 98.75 93 LYS B N 1
ATOM 1883 C CA . LYS B 1 93 ? -7.449 16.359 -3.873 1 98.75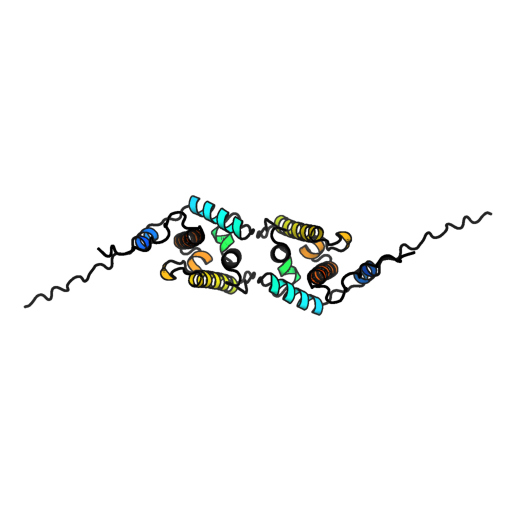 93 LYS B CA 1
ATOM 1884 C C . LYS B 1 93 ? -8.555 15.562 -3.189 1 98.75 93 LYS B C 1
ATOM 1886 O O . LYS B 1 93 ? -9.695 16.031 -3.09 1 98.75 93 LYS B O 1
ATOM 1891 N N . ALA B 1 94 ? -8.211 14.414 -2.744 1 98.81 94 ALA B N 1
ATOM 1892 C CA . ALA B 1 94 ? -9.18 13.578 -2.039 1 98.81 94 ALA B CA 1
ATOM 1893 C C . ALA B 1 94 ? -9.625 14.234 -0.735 1 98.81 94 ALA B C 1
ATOM 1895 O O . ALA B 1 94 ? -10.797 14.172 -0.371 1 98.81 94 ALA B O 1
ATOM 1896 N N . MET B 1 95 ? -8.711 14.867 -0.069 1 98.56 95 MET B N 1
ATOM 1897 C CA . MET B 1 95 ? -9.07 15.586 1.148 1 98.56 95 MET B CA 1
ATOM 1898 C C . MET B 1 95 ? -10.062 16.703 0.849 1 98.56 95 MET B C 1
ATOM 1900 O O . MET B 1 95 ? -11.031 16.891 1.582 1 98.56 95 MET B O 1
ATOM 1904 N N . VAL B 1 96 ? -9.797 17.391 -0.209 1 98.62 96 VAL B N 1
ATOM 1905 C CA . VAL B 1 96 ? -10.695 18.469 -0.608 1 98.62 96 VAL B CA 1
ATOM 1906 C C . VAL B 1 96 ? -12.078 17.906 -0.932 1 98.62 96 VAL B C 1
ATOM 1908 O O . VAL B 1 96 ? -13.086 18.422 -0.454 1 98.62 96 VAL B O 1
ATOM 1911 N N . SER B 1 97 ? -12.117 16.844 -1.678 1 98.38 97 SER B N 1
ATOM 1912 C CA . SER B 1 97 ? -13.375 16.203 -2.037 1 98.38 97 SER B CA 1
ATOM 1913 C C . SER B 1 97 ? -14.102 15.672 -0.803 1 98.38 97 SER B C 1
ATOM 1915 O O . SER B 1 97 ? -15.328 15.562 -0.794 1 98.38 97 SER B O 1
ATOM 1917 N N . TYR B 1 98 ? -13.359 15.344 0.204 1 97.69 98 TYR B N 1
ATOM 1918 C CA . TYR B 1 98 ? -13.898 14.836 1.462 1 97.69 98 TYR B CA 1
ATOM 1919 C C . TYR B 1 98 ? -14.469 15.969 2.307 1 97.69 98 TYR B C 1
ATOM 1921 O O . TYR B 1 98 ? -15.094 15.719 3.344 1 97.69 98 TYR B O 1
ATOM 1929 N N . GLY B 1 99 ? -14.188 17.219 1.921 1 97.44 99 GLY B N 1
ATOM 1930 C CA . GLY B 1 99 ? -14.82 18.359 2.557 1 97.44 99 GLY B CA 1
ATOM 1931 C C . GLY B 1 99 ? -13.836 19.25 3.279 1 97.44 99 GLY B C 1
ATOM 1932 O O . GLY B 1 99 ? -14.234 20.141 4.039 1 97.44 99 GLY B O 1
ATOM 1933 N N . MET B 1 100 ? -12.57 19.078 3.074 1 97.69 100 MET B N 1
ATOM 1934 C CA . MET B 1 100 ? -11.57 19.938 3.707 1 97.69 100 MET B CA 1
ATOM 1935 C C . MET B 1 100 ? -11.328 21.203 2.879 1 97.69 100 MET B C 1
ATOM 1937 O O . MET B 1 100 ? -11.398 21.156 1.65 1 97.69 100 MET B O 1
ATOM 1941 N N . ASN B 1 101 ? -11.031 22.25 3.584 1 97.19 101 ASN B N 1
ATOM 1942 C CA . ASN B 1 101 ? -10.711 23.5 2.906 1 97.19 101 ASN B CA 1
ATOM 1943 C C . ASN B 1 101 ? -9.297 23.484 2.336 1 97.19 101 ASN B C 1
ATOM 1945 O O . ASN B 1 101 ? -8.328 23.359 3.08 1 97.19 101 ASN B O 1
ATOM 1949 N N . PRO B 1 102 ? -9.156 23.719 1.112 1 97.25 102 PRO B N 1
ATOM 1950 C CA . PRO B 1 102 ? -7.848 23.625 0.464 1 97.25 102 PRO B CA 1
ATOM 1951 C C . PRO B 1 102 ? -6.805 24.531 1.103 1 97.25 102 PRO B C 1
ATOM 1953 O O . PRO B 1 102 ? -5.621 24.203 1.139 1 97.25 102 PRO B O 1
ATOM 1956 N N . VAL B 1 103 ? -7.191 25.641 1.609 1 93.62 103 VAL B N 1
ATOM 1957 C CA . VAL B 1 103 ? -6.254 26.641 2.121 1 93.62 103 VAL B CA 1
ATOM 1958 C C . VAL B 1 103 ? -5.652 26.156 3.438 1 93.62 103 VAL B C 1
ATOM 1960 O O . VAL B 1 103 ? -4.625 26.672 3.883 1 93.62 103 VAL B O 1
ATOM 1963 N N . ASP B 1 104 ? -6.332 25.219 4.051 1 94.88 104 ASP B N 1
ATOM 1964 C CA . ASP B 1 104 ? -5.871 24.703 5.34 1 94.88 104 ASP B CA 1
ATOM 1965 C C . ASP B 1 104 ? -4.949 23.5 5.156 1 94.88 104 ASP B C 1
ATOM 1967 O O . ASP B 1 104 ? -4.375 23 6.125 1 94.88 104 ASP B O 1
ATOM 1971 N N . LEU B 1 105 ? -4.723 23.078 3.945 1 97.88 105 LEU B N 1
ATOM 1972 C CA . LEU B 1 105 ? -4.027 21.812 3.68 1 97.88 105 LEU B CA 1
ATOM 1973 C C . LEU B 1 105 ? -2.562 22.078 3.338 1 97.88 105 LEU B C 1
ATOM 1975 O O . LEU B 1 105 ? -2.195 23.188 2.945 1 97.88 105 LEU B O 1
ATOM 1979 N N . PHE B 1 106 ? -1.751 21.047 3.564 1 98.25 106 PHE B N 1
ATOM 1980 C CA . PHE B 1 106 ? -0.359 21.125 3.139 1 98.25 106 PHE B CA 1
ATOM 1981 C C . PHE B 1 106 ? -0.248 20.984 1.625 1 98.25 106 PHE B C 1
ATOM 1983 O O . PHE B 1 106 ? -1.167 20.484 0.971 1 98.25 106 PHE B O 1
ATOM 1990 N N . GLU B 1 107 ? 0.865 21.5 1.109 1 97.88 107 GLU B N 1
ATOM 1991 C CA . GLU B 1 107 ? 1.228 21.266 -0.287 1 97.88 107 GLU B CA 1
ATOM 1992 C C . GLU B 1 107 ? 2.133 20.047 -0.433 1 97.88 107 GLU B C 1
ATOM 1994 O O . GLU B 1 107 ? 2.811 19.656 0.518 1 97.88 107 GLU B O 1
ATOM 1999 N N . ALA B 1 108 ? 2.268 19.484 -1.585 1 98.44 108 ALA B N 1
ATOM 2000 C CA . ALA B 1 108 ? 2.986 18.234 -1.807 1 98.44 108 ALA B CA 1
ATOM 2001 C C . ALA B 1 108 ? 4.438 18.344 -1.349 1 98.44 108 ALA B C 1
ATOM 2003 O O . ALA B 1 108 ? 4.941 17.469 -0.642 1 98.44 108 ALA B O 1
ATOM 2004 N N . ASN B 1 109 ? 5.051 19.453 -1.673 1 97.81 109 ASN B N 1
ATOM 2005 C CA . ASN B 1 109 ? 6.465 19.625 -1.354 1 97.81 109 ASN B CA 1
ATOM 2006 C C . ASN B 1 109 ? 6.684 19.797 0.145 1 97.81 109 ASN B C 1
ATOM 2008 O O . ASN B 1 109 ? 7.805 19.656 0.636 1 97.81 109 ASN B O 1
ATOM 2012 N N . ASP B 1 110 ? 5.602 20.203 0.878 1 98.31 110 ASP B N 1
ATOM 2013 C CA . ASP B 1 110 ? 5.711 20.281 2.332 1 98.31 110 ASP B CA 1
ATOM 2014 C C . ASP B 1 110 ? 6.102 18.922 2.928 1 98.31 110 ASP B C 1
ATOM 2016 O O . ASP B 1 110 ? 6.824 18.875 3.924 1 98.31 110 ASP B O 1
ATOM 2020 N N . LEU B 1 111 ? 5.648 17.906 2.297 1 98.69 111 LEU B N 1
ATOM 2021 C CA . LEU B 1 111 ? 5.957 16.562 2.744 1 98.69 111 LEU B CA 1
ATOM 2022 C C . LEU B 1 111 ? 7.098 15.961 1.93 1 98.69 111 LEU B C 1
ATOM 2024 O O . LEU B 1 111 ? 8.07 15.445 2.494 1 98.69 111 LEU B O 1
ATOM 2028 N N . PHE B 1 112 ? 7.047 16.062 0.633 1 98.56 112 PHE B N 1
ATOM 2029 C CA . PHE B 1 112 ? 7.988 15.391 -0.251 1 98.56 112 PHE B CA 1
ATOM 2030 C C . PHE B 1 112 ? 9.422 15.812 0.054 1 98.56 112 PHE B C 1
ATOM 2032 O O . PHE B 1 112 ? 10.305 14.977 0.184 1 98.56 112 PHE B O 1
ATOM 2039 N N . GLU B 1 113 ? 9.586 17.094 0.146 1 97.81 113 GLU B N 1
ATOM 2040 C CA . GLU B 1 113 ? 10.914 17.625 0.401 1 97.81 113 GLU B CA 1
ATOM 2041 C C . GLU B 1 113 ? 11.062 18.078 1.854 1 97.81 113 GLU B C 1
ATOM 2043 O O . GLU B 1 113 ? 12.023 18.766 2.203 1 97.81 113 GLU B O 1
ATOM 2048 N N . SER B 1 114 ? 10.109 17.734 2.672 1 98.06 114 SER B N 1
ATOM 2049 C CA . SER B 1 114 ? 10.086 18.156 4.066 1 98.06 114 SER B CA 1
ATOM 2050 C C . SER B 1 114 ? 10.133 19.688 4.18 1 98.06 114 SER B C 1
ATOM 2052 O O . SER B 1 114 ? 10.828 20.234 5.039 1 98.06 114 SER B O 1
ATOM 2054 N N . GLY B 1 115 ? 9.469 20.344 3.338 1 97.44 115 GLY B N 1
ATOM 2055 C CA . GLY B 1 115 ? 9.477 21.797 3.279 1 97.44 115 GLY B CA 1
ATOM 2056 C C . GLY B 1 115 ? 8.711 22.438 4.418 1 97.44 115 GLY B C 1
ATOM 2057 O O . GLY B 1 115 ? 9 23.578 4.793 1 97.44 115 GLY B O 1
ATOM 2058 N N . ASN B 1 116 ? 7.629 21.797 4.93 1 97.19 116 ASN B N 1
ATOM 2059 C CA . ASN B 1 116 ? 6.809 22.312 6.02 1 97.19 116 ASN B CA 1
ATOM 2060 C C . ASN B 1 116 ? 6.066 21.188 6.742 1 97.19 116 ASN B C 1
ATOM 2062 O O . ASN B 1 116 ? 4.848 21.062 6.613 1 97.19 116 ASN B O 1
ATOM 2066 N N . MET B 1 117 ? 6.746 20.422 7.543 1 97.75 117 MET B N 1
ATOM 2067 C CA . MET B 1 117 ? 6.188 19.25 8.227 1 97.75 117 MET B CA 1
ATOM 2068 C C . MET B 1 117 ? 5.164 19.688 9.273 1 97.75 117 MET B C 1
ATOM 2070 O O . MET B 1 117 ? 4.289 18.891 9.648 1 97.75 117 MET B O 1
ATOM 2074 N N . THR B 1 118 ? 5.273 20.891 9.734 1 97.81 118 THR B N 1
ATOM 2075 C CA . THR B 1 118 ? 4.254 21.406 10.648 1 97.81 118 THR B CA 1
ATOM 2076 C C . THR B 1 118 ? 2.898 21.484 9.953 1 97.81 118 THR B C 1
ATOM 2078 O O . THR B 1 118 ? 1.887 21.031 10.5 1 97.81 118 THR B O 1
ATOM 2081 N N . GLN B 1 119 ? 2.914 22.016 8.781 1 97.5 119 GLN B N 1
ATOM 2082 C CA . GLN B 1 119 ? 1.667 22.109 8.031 1 97.5 119 GLN B CA 1
ATOM 2083 C C . GLN B 1 119 ? 1.138 20.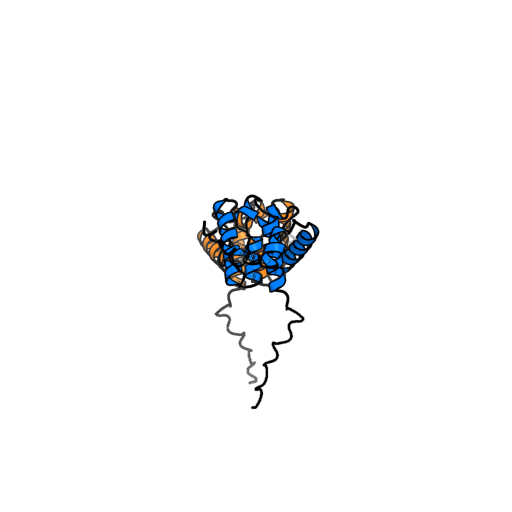719 7.672 1 97.5 119 GLN B C 1
ATOM 2085 O O . GLN B 1 119 ? -0.075 20.5 7.66 1 97.5 119 GLN B O 1
ATOM 2090 N N . VAL B 1 120 ? 2.041 19.766 7.367 1 98.62 120 VAL B N 1
ATOM 2091 C CA . VAL B 1 120 ? 1.645 18.391 7.109 1 98.62 120 VAL B CA 1
ATOM 2092 C C . VAL B 1 120 ? 0.928 17.812 8.336 1 98.62 120 VAL B C 1
ATOM 2094 O O . VAL B 1 120 ? -0.168 17.266 8.219 1 98.62 120 VAL B O 1
ATOM 2097 N N . GLN B 1 121 ? 1.527 18.031 9.477 1 98.44 121 GLN B N 1
ATOM 2098 C CA . GLN B 1 121 ? 0.954 17.516 10.711 1 98.44 121 GLN B CA 1
ATOM 2099 C C . GLN B 1 121 ? -0.413 18.141 10.984 1 98.44 121 GLN B C 1
ATOM 2101 O O . GLN B 1 121 ? -1.366 17.422 11.32 1 98.44 121 GLN B O 1
ATOM 2106 N N . VAL B 1 122 ? -0.535 19.422 10.828 1 97.62 122 VAL B N 1
ATOM 2107 C CA . VAL B 1 122 ? -1.783 20.125 11.078 1 97.62 122 VAL B CA 1
ATOM 2108 C C . VAL B 1 122 ? -2.873 19.609 10.141 1 97.62 122 VAL B C 1
ATOM 2110 O O . VAL B 1 122 ? -3.994 19.328 10.578 1 97.62 122 VAL B O 1
ATOM 2113 N N . SER B 1 123 ? -2.568 19.422 8.883 1 98.25 123 SER B N 1
ATOM 2114 C CA . SER B 1 123 ? -3.529 18.938 7.898 1 98.25 123 SER B CA 1
ATOM 2115 C C . SER B 1 123 ? -4.035 17.531 8.258 1 98.25 123 SER B C 1
ATOM 2117 O O . SER B 1 123 ? -5.234 17.266 8.18 1 98.25 123 SER B O 1
ATOM 2119 N N . LEU B 1 124 ? -3.129 16.719 8.664 1 98.38 124 LEU B N 1
ATOM 2120 C CA . LEU B 1 124 ? -3.49 15.336 8.977 1 98.38 124 LEU B CA 1
ATOM 2121 C C . LEU B 1 124 ? -4.301 15.266 10.266 1 98.38 124 LEU B C 1
ATOM 2123 O O . LEU B 1 124 ? -5.23 14.461 10.375 1 98.38 124 LEU B O 1
ATOM 2127 N N . LEU B 1 125 ? -3.975 16.078 11.219 1 97.5 125 LEU B N 1
ATOM 2128 C CA . LEU B 1 125 ? -4.75 16.125 12.453 1 97.5 125 LEU B CA 1
ATOM 2129 C C . LEU B 1 125 ? -6.172 16.609 12.18 1 97.5 125 LEU B C 1
ATOM 2131 O O . LEU B 1 125 ? -7.129 16.109 12.766 1 97.5 125 LEU B O 1
ATOM 2135 N N . ALA B 1 126 ? -6.246 17.578 11.289 1 96.5 126 ALA B N 1
ATOM 2136 C CA . ALA B 1 126 ? -7.562 18.094 10.914 1 96.5 126 ALA B CA 1
ATOM 2137 C C . ALA B 1 126 ? -8.398 17 10.242 1 96.5 126 ALA B C 1
ATOM 2139 O O . ALA B 1 126 ? -9.594 16.875 10.523 1 96.5 126 ALA B O 1
ATOM 2140 N N . LEU B 1 127 ? -7.805 16.281 9.445 1 97.81 127 LEU B N 1
ATOM 2141 C CA . LEU B 1 127 ? -8.492 15.164 8.797 1 97.81 127 LEU B CA 1
ATOM 2142 C C . LEU B 1 127 ? -8.961 14.148 9.836 1 97.81 127 LEU B C 1
ATOM 2144 O O . LEU B 1 127 ? -10.117 13.719 9.812 1 97.81 127 LEU B O 1
ATOM 2148 N N . ALA B 1 128 ? -8.07 13.773 10.711 1 97.62 128 ALA B N 1
ATOM 2149 C CA . ALA B 1 128 ? -8.406 12.82 11.773 1 97.62 128 ALA B CA 1
ATOM 2150 C C . ALA B 1 128 ? -9.562 13.328 12.617 1 97.62 128 ALA B C 1
ATOM 2152 O O . ALA B 1 128 ? -10.445 12.555 13.008 1 97.62 128 ALA B O 1
ATOM 2153 N N . GLY B 1 129 ? -9.562 14.586 12.922 1 95.44 129 GLY B N 1
ATOM 2154 C CA . GLY B 1 129 ? -10.617 15.203 13.711 1 95.44 129 GLY B CA 1
ATOM 2155 C C . GLY B 1 129 ? -11.969 15.195 13.008 1 95.44 129 GLY B C 1
ATOM 2156 O O . GLY B 1 129 ? -13.008 15.148 13.664 1 95.44 129 GLY B O 1
ATOM 2157 N N . LYS B 1 130 ? -11.961 15.242 11.766 1 94.56 130 LYS B N 1
ATOM 2158 C CA . LYS B 1 130 ? -13.195 15.266 10.984 1 94.56 130 LYS B CA 1
ATOM 2159 C C . LYS B 1 130 ? -13.852 13.891 10.953 1 94.56 130 LYS B C 1
ATOM 2161 O O . LYS B 1 130 ? -15.078 13.789 10.852 1 94.56 130 LYS B O 1
ATOM 2166 N N . VAL B 1 131 ? -13.109 12.852 10.883 1 89.69 131 VAL B N 1
ATOM 2167 C CA . VAL B 1 131 ? -13.602 11.477 10.797 1 89.69 131 VAL B CA 1
ATOM 2168 C C . VAL B 1 131 ? -14.242 11.078 12.125 1 89.69 131 VAL B C 1
ATOM 2170 O O . VAL B 1 131 ? -15.25 10.367 12.148 1 89.69 131 VAL B O 1
ATOM 2173 N N . ARG B 1 132 ? -13.75 11.438 13.281 1 73 132 ARG B N 1
ATOM 2174 C CA . ARG B 1 132 ? -14.258 11.07 14.602 1 73 132 ARG B CA 1
ATOM 2175 C C . ARG B 1 132 ? -15.586 11.758 14.883 1 73 132 ARG B C 1
ATOM 2177 O O . ARG B 1 132 ? -15.781 12.922 14.523 1 73 132 ARG B O 1
ATOM 2184 N N . PRO B 1 133 ? -16.719 10.789 15.016 1 60.97 133 PRO B N 1
ATOM 2185 C CA . PRO B 1 133 ? -18 11.414 15.359 1 60.97 133 PRO B CA 1
ATOM 2186 C C . PRO B 1 133 ? -17.844 12.547 16.375 1 60.97 133 PRO B C 1
ATOM 2188 O O . PRO B 1 133 ? -17.031 12.461 17.281 1 60.97 133 PRO B O 1
ATOM 2191 N N . ARG B 1 134 ? -18.172 13.758 15.953 1 51.69 134 ARG B N 1
ATOM 2192 C CA . ARG B 1 134 ? -18.25 14.828 16.938 1 51.69 134 ARG B CA 1
ATOM 2193 C C . ARG B 1 134 ? -19.062 14.398 18.141 1 51.69 134 ARG B C 1
ATOM 2195 O O . ARG B 1 134 ? -20.219 13.977 18 1 51.69 134 ARG B O 1
ATOM 2202 N N . GLU B 1 135 ? -18.641 13.688 19.047 1 45.31 135 GLU B N 1
ATOM 2203 C CA . GLU B 1 135 ? -19.5 13.422 20.203 1 45.31 135 GLU B CA 1
ATOM 2204 C C . GLU B 1 135 ? -20.531 14.531 20.391 1 45.31 135 GLU B C 1
ATOM 2206 O O . GLU B 1 135 ? -21.703 14.266 20.719 1 45.31 135 GLU B O 1
ATOM 2211 N N . GLY B 1 136 ? -20.203 15.773 20.844 1 42.38 136 GLY B N 1
ATOM 2212 C CA . GLY B 1 136 ? -21 16.766 21.562 1 42.38 136 GLY B CA 1
ATOM 2213 C C . GLY B 1 136 ? -21.906 17.562 20.656 1 42.38 136 GLY B C 1
ATOM 2214 O O . GLY B 1 136 ? -22.531 18.531 21.094 1 42.38 136 GLY B O 1
ATOM 2215 N N . GLN B 1 137 ? -21.703 17.734 19.375 1 42.62 137 GLN B N 1
ATOM 2216 C CA . GLN B 1 137 ? -22.641 18.75 18.875 1 42.62 137 GLN B CA 1
ATOM 2217 C C . GLN B 1 137 ? -24.078 18.219 18.891 1 42.62 137 GLN B C 1
ATOM 2219 O O . GLN B 1 137 ? -24.375 17.203 18.25 1 42.62 137 GLN B O 1
ATOM 2224 N N . PRO B 1 138 ? -24.781 18.406 20.031 1 43.09 138 PRO B N 1
ATOM 2225 C CA . PRO B 1 138 ? -26.219 18.094 20.062 1 43.09 138 PRO B CA 1
ATOM 2226 C C . PRO B 1 138 ? -26.891 18.312 18.703 1 43.09 138 PRO B C 1
ATOM 2228 O O . PRO B 1 138 ? -26.406 19.109 17.891 1 43.09 138 PRO B O 1
ATOM 2231 N N . PRO B 1 139 ? -27.578 17.375 18.219 1 42.94 139 PRO B N 1
ATOM 2232 C CA . PRO B 1 139 ? -28.328 17.703 17 1 42.94 139 PRO B CA 1
ATOM 2233 C C . PRO B 1 139 ? -28.812 19.156 17 1 42.94 139 PRO B C 1
ATOM 2235 O O . PRO B 1 139 ? -29.078 19.719 18.062 1 42.94 139 PRO B O 1
ATOM 2238 N N . ALA B 1 140 ? -28.422 20.031 16.203 1 41.47 140 ALA B N 1
ATOM 2239 C CA . ALA B 1 140 ? -29 21.375 16.109 1 41.47 140 ALA B CA 1
ATOM 2240 C C . ALA B 1 140 ? -30.453 21.375 16.547 1 41.47 140 ALA B C 1
ATOM 2242 O O . ALA B 1 140 ? -31.266 20.609 16.016 1 41.47 140 ALA B O 1
ATOM 2243 N N . GLN B 1 141 ? -30.797 21.531 17.859 1 38.28 141 GLN B N 1
ATOM 2244 C CA . GLN B 1 141 ? -32.156 21.75 18.344 1 38.28 141 GLN B CA 1
ATOM 2245 C C . GLN B 1 141 ? -32.938 22.703 17.438 1 38.28 141 GLN B C 1
ATOM 2247 O O . GLN B 1 141 ? -32.406 23.75 17.047 1 38.28 141 GLN B O 1
ATOM 2252 N N . SER B 1 142 ? -33.781 22.156 16.578 1 40.19 142 SER B N 1
ATOM 2253 C CA . SER B 1 142 ? -34.812 22.906 15.852 1 40.19 142 SER B CA 1
ATOM 2254 C C . SER B 1 142 ? -35.469 23.969 16.734 1 40.19 142 SER B C 1
ATOM 2256 O O . SER B 1 142 ? -35.938 23.672 17.828 1 40.19 142 SER B O 1
ATOM 2258 N N . HIS B 1 143 ? -34.906 25.156 16.922 1 34.94 143 HIS B N 1
ATOM 2259 C CA . HIS B 1 143 ? -35.5 26.328 17.562 1 34.94 143 HIS B CA 1
ATOM 2260 C C . HIS B 1 143 ? -36.969 26.484 17.172 1 34.94 143 HIS B C 1
ATOM 2262 O O . HIS B 1 143 ? -37.281 26.828 16.031 1 34.94 143 HIS B O 1
ATOM 2268 N N . THR B 1 144 ? -37.906 25.562 17.562 1 35.44 144 THR B N 1
ATOM 2269 C CA . THR B 1 144 ? -39.312 25.922 17.531 1 35.44 144 THR B CA 1
ATOM 2270 C C . THR B 1 144 ? -39.531 27.297 18.141 1 35.44 144 THR B C 1
ATOM 2272 O O . THR B 1 144 ? -39.156 27.547 19.281 1 35.44 144 THR B O 1
ATOM 2275 N N . ALA B 1 145 ? -39.594 28.375 17.375 1 39.16 145 ALA B N 1
ATOM 2276 C CA . ALA B 1 145 ? -40.125 29.719 17.594 1 39.16 145 ALA B CA 1
ATOM 2277 C C . ALA B 1 145 ? -41.406 29.672 18.406 1 39.16 145 ALA B C 1
ATOM 2279 O O . ALA B 1 145 ? -42.281 28.844 18.141 1 39.16 145 ALA B O 1
ATOM 2280 N N . ARG B 1 146 ? -41.438 29.969 19.688 1 32.94 146 ARG B N 1
ATOM 2281 C CA . ARG B 1 146 ? -42.5 30.25 20.625 1 32.94 146 ARG B CA 1
ATOM 2282 C C . ARG B 1 146 ? -43.594 31.078 19.969 1 32.94 146 ARG B C 1
ATOM 2284 O O . ARG B 1 146 ? -43.375 32.219 19.594 1 32.94 146 ARG B O 1
ATOM 2291 N N . TRP B 1 147 ? -44.5 30.484 19.172 1 32.91 147 TRP B N 1
ATOM 2292 C CA . TRP B 1 147 ? -45.719 31.109 18.703 1 32.91 147 TRP B CA 1
ATOM 2293 C C . TRP B 1 147 ? -46.5 31.703 19.891 1 32.91 147 TRP B C 1
ATOM 2295 O O . TRP B 1 147 ? -47.562 32.312 19.703 1 32.91 147 TRP B O 1
ATOM 2305 N N . MET B 1 148 ? -45.875 32.219 20.953 1 25.27 148 MET B N 1
ATOM 2306 C CA . MET B 1 148 ? -46.844 33.062 21.672 1 25.27 148 MET B CA 1
ATOM 2307 C C . MET B 1 148 ? -47 34.406 20.984 1 25.27 148 MET B C 1
ATOM 2309 O O . MET B 1 148 ? -46.031 34.969 20.484 1 25.27 148 MET B O 1
#

Sequence (296 aa):
MSSTQFNKGPSYGLSAEVKNRLLSKYDPQKEAELRTWIEGLTGLSIGPDFQKGLKDGTILCTLMNKLQPGSVPKINRSMQNWHQLENLSNFIKAMVSYGMNPVDLFEANDLFESGNMTQVQVSLLALAGKVRPREGQPPAQSHTARWMMSSTQFNKGPSYGLSAEVKNRLLSKYDPQKEAELRTWIEGLTGLSIGPDFQKGLKDGTILCTLMNKLQPGSVPKINRSMQNWHQLENLSNFIKAMVSYGMNPVDLFEANDLFESGNMTQVQVSLLALAGKVRPREGQPPAQSHTARWM

Radius of gyration: 28.29 Å; Cα contacts (8 Å, |Δi|>4): 306; chains: 2; bounding box: 62×141×43 Å

Solvent-accessible surface area (backbone atoms only — not comparable to full-atom values): 17284 Å² total; per-residue (Å²): 137,84,79,78,75,76,71,79,64,83,75,79,72,70,49,69,67,53,50,49,56,75,64,51,67,73,47,72,67,59,49,53,52,47,50,51,53,50,27,69,69,55,24,43,50,52,66,92,48,65,59,70,39,44,35,45,12,48,59,52,31,45,40,43,27,66,77,38,73,70,60,51,60,74,36,50,70,57,88,48,64,70,44,13,48,47,25,32,47,48,34,50,52,35,42,37,74,74,68,45,62,69,88,67,46,52,56,55,53,20,48,61,70,58,69,35,55,38,44,42,50,51,30,53,50,51,52,55,59,64,70,47,78,71,80,74,74,64,72,80,75,75,80,74,80,79,80,125,136,84,80,79,73,78,71,78,65,82,78,79,70,70,49,70,68,55,50,50,56,73,64,50,67,74,48,72,68,59,48,52,51,48,49,51,54,51,27,68,69,57,24,42,50,51,65,94,47,64,58,71,38,44,35,44,12,48,60,53,32,46,40,44,27,66,75,38,73,71,57,51,61,72,36,48,70,56,86,48,64,70,42,14,48,47,26,31,46,48,33,51,51,35,43,38,74,72,69,45,61,70,87,67,46,52,57,53,53,20,48,60,70,59,68,35,55,39,45,41,50,51,30,51,50,52,51,56,58,66,71,46,77,70,80,74,72,62,74,81,74,77,78,76,75,76,83,117

Nearest PDB structures (foldseek):
  1wyn-assembly1_A  TM=9.035E-01  e=1.252E-12  Homo sapiens
  1wyp-assembly1_A  TM=9.668E-01  e=1.613E-09  Homo sapiens
  1h67-assembly1_A  TM=9.019E-01  e=6.142E-07  Gallus gallus
  2r0o-assembly1_A  TM=8.561E-01  e=2.042E-02  Homo sapiens
  6o31-assembly1_A  TM=8.233E-01  e=3.066E-02  Homo sapiens

Organism: Homo sapiens (NCBI:txid9606)

Foldseek 3Di:
DPPPPPPPPPPPPCPPLNVCLVPFDDDVVLLVVLQCVLCVQQVDHQPDDVLNSPQQLQSLLSSLCSLPNPLQVDQDPDPDNVSSQVSLVSSLVSLVVVPDDSVQADHSCCRNVVVPVSSNSRRSVVVVVVSPPPVPPPDPPPPPDPPD/DPPPPPPPPDPPPCPPLNVCLVPFDDDVVLLVVLQCVLCVQQVDHQPDDNLNSPQQLQSLLSSLCSLPNPLQVDQDPDPDNVSSQVSLVSSLVSVVVVPDDSVQADHSCCRNVVVPVSSNSRRSVVVVVVSPPPVPPPDPPPPPDPPD

Secondary structure (DSSP, 8-state):
---------------HHHHHHHHPPP-HHHHHHHHHHHHHHH-B---S-HHHHHTTSHHHHHHHHHHSTTSSS-B-----HHHHHHHHHHHHHHHHHTT--GGGSPPHHHHHT-S-HHHHHHHHHHHHHHHS--SS------------/---------------HHHHHHHHPPP-HHHHHHHHHHHHHHH-B---S-HHHHHTTSHHHHHHHHHHSTTSSS-B-----HHHHHHHHHHHHHHHHHTT--GGGSPPHHHHHT-S-HHHHHHHHHHHHHHHS--SS------------